Protein AF-A0A414Q0N7-F1 (afdb_monomer)

Sequence (192 aa):
MLKVEDILREDFDWEDIEIDEDEFDELETALIIDYLKKNTPKERQLLAIDWNFDNSKEVIKWIAEQPDTDKGTALFLYWYMNPQFFKKYKDREECEKDGGWILEDYDIVETLEKNYISGFYKNQKYAFDPKKDVYSGYDWTKEVDEDEMKAKIPEEMYIALEGEVLESPGWEEGIPDEIIPIFDKLCEALGE

Radius of gyration: 18.1 Å; Cα contacts (8 Å, |Δi|>4): 239; chains: 1; bounding box: 43×38×56 Å

Foldseek 3Di:
DDELVLLPDPPRDLPPFADAPVRLLRNLLRLLVVVVVVDALVVLQLLLLQAQPVHDCVNLLSLLPDLQNALQSLLSSLLVLLVLVLQLALDLVSCCVVPVVCSSSNVSNVSSQVCNVVCSRVHHAEWAACCQGPNPGHNSCVPHDVVSGNHDRDPVSRDTGDHDDDDRPPDDNSDDPVCVVSSVSSCVNNVD

InterPro domains:
  IPR025369 Domain of unknown function DUF4274 [PF14096] (39-117)

Mean predicted aligned error: 3.09 Å

Organism: Fusobacterium mortiferum (NCBI:txid850)

pLDDT: mean 96.29, std 3.12, range [68.75, 98.88]

Secondary structure (DSSP, 8-state):
---HHHHTSTT---TT----HHHHHHHHHHHHHHHHHHS-HHHHHHHHHH--TTS-HHHHHHHHH-TTSBHHHHHHHHHHT-HHHHTTSSSHHHHHHHHGGGHHHHHHHHHHHHHHHTT---B--B-B-TTS-TTT---GGGG--TTT-SSPPPGGGG--B-SB-PPP---GGG--TTTHHHHHHHHHHHT-

Solvent-accessible surface area (backbone atoms only — not comparable to full-atom values): 11057 Å² total; per-residue (Å²): 135,85,51,48,76,51,73,70,36,92,84,53,77,68,80,92,51,73,46,52,72,69,57,44,55,53,38,52,45,43,46,55,49,50,53,53,69,78,48,55,55,64,54,57,43,46,36,64,71,41,48,41,81,88,49,66,63,64,50,57,43,53,52,57,71,41,52,68,34,30,42,21,45,48,53,47,52,35,58,72,67,44,51,61,75,53,20,50,31,76,45,69,71,52,30,46,73,80,40,49,95,49,39,66,61,46,53,40,43,52,43,29,50,52,33,58,74,71,54,51,39,76,39,73,54,33,38,33,26,48,69,41,28,80,86,79,62,45,46,64,62,76,74,57,55,73,89,66,35,62,39,83,83,59,74,75,74,65,56,62,39,80,55,52,79,81,77,75,82,77,36,67,80,29,46,58,75,90,48,42,81,57,49,54,52,50,36,52,24,58,71,97

Structure (mmCIF, N/CA/C/O backbone):
data_AF-A0A414Q0N7-F1
#
_entry.id   AF-A0A414Q0N7-F1
#
loop_
_atom_site.group_PDB
_atom_site.id
_atom_site.type_symbol
_atom_site.label_atom_i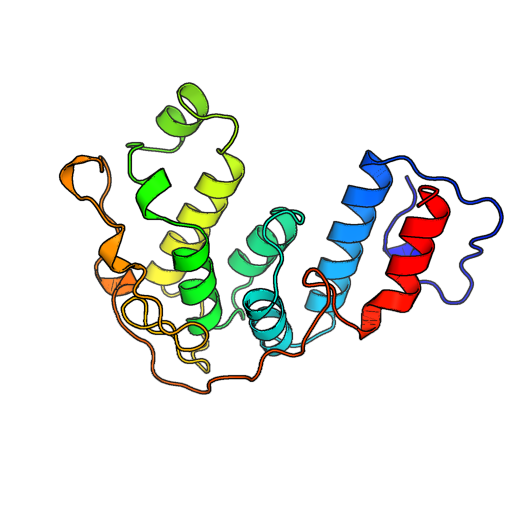d
_atom_site.label_alt_id
_atom_site.label_comp_id
_atom_site.label_asym_id
_atom_site.label_entity_id
_atom_site.label_seq_id
_atom_site.pdbx_PDB_ins_code
_atom_site.Cartn_x
_atom_site.Cartn_y
_atom_site.Cartn_z
_atom_site.occupancy
_atom_site.B_iso_or_equiv
_atom_site.auth_seq_id
_atom_site.auth_comp_id
_atom_site.auth_asym_id
_atom_site.auth_atom_id
_atom_site.pdbx_PDB_model_num
ATOM 1 N N . MET A 1 1 ? 15.704 12.910 -17.579 1.00 82.12 1 MET A N 1
ATOM 2 C CA . MET A 1 1 ? 14.454 12.215 -17.256 1.00 82.12 1 MET A CA 1
ATOM 3 C C . MET A 1 1 ? 13.905 11.445 -18.421 1.00 82.12 1 MET A C 1
ATOM 5 O O . MET A 1 1 ? 13.045 11.895 -19.184 1.00 82.12 1 MET A O 1
ATOM 9 N N . LEU A 1 2 ? 14.482 10.257 -18.502 1.00 92.75 2 LEU A N 1
ATOM 10 C CA . LEU A 1 2 ? 13.882 9.068 -19.065 1.00 92.75 2 LEU A CA 1
ATOM 11 C C . LEU A 1 2 ? 12.531 8.788 -18.381 1.00 92.75 2 LEU A C 1
ATOM 13 O O . LEU A 1 2 ? 12.321 9.198 -17.241 1.00 92.75 2 LEU A O 1
ATOM 17 N N . LYS A 1 3 ? 11.596 8.139 -19.075 1.00 95.31 3 LYS A N 1
ATOM 18 C CA . LYS A 1 3 ? 10.303 7.744 -18.499 1.00 95.31 3 LYS A CA 1
ATOM 19 C C . LYS A 1 3 ? 10.085 6.246 -18.598 1.00 95.31 3 LYS A C 1
ATOM 21 O O . LYS A 1 3 ? 10.652 5.586 -19.467 1.00 95.31 3 LYS A O 1
ATOM 26 N N . VAL A 1 4 ? 9.168 5.731 -17.777 1.00 96.50 4 VAL A N 1
ATOM 27 C CA . VAL A 1 4 ? 8.781 4.315 -17.818 1.00 96.50 4 VAL A CA 1
ATOM 28 C C . VAL A 1 4 ? 8.294 3.894 -19.212 1.00 96.50 4 VAL A C 1
ATOM 30 O O . VAL A 1 4 ? 8.603 2.803 -19.679 1.00 96.50 4 VAL A O 1
ATOM 33 N N . GLU A 1 5 ? 7.587 4.771 -19.938 1.00 96.44 5 GLU A N 1
ATOM 34 C CA . GLU A 1 5 ? 7.126 4.447 -21.291 1.00 96.44 5 GLU A CA 1
ATOM 35 C C . GLU A 1 5 ? 8.268 4.332 -22.302 1.00 96.44 5 GLU A C 1
ATOM 37 O O . GLU A 1 5 ? 8.096 3.659 -23.316 1.00 96.44 5 GLU A O 1
ATOM 42 N N . ASP A 1 6 ? 9.408 4.980 -22.050 1.00 96.38 6 ASP A N 1
ATOM 43 C CA . ASP A 1 6 ? 10.580 4.879 -22.911 1.00 96.38 6 ASP A CA 1
ATOM 44 C C . ASP A 1 6 ? 11.248 3.513 -22.721 1.00 96.38 6 ASP A C 1
ATOM 46 O O . ASP A 1 6 ? 11.391 2.781 -23.698 1.00 96.38 6 ASP A O 1
ATOM 50 N N . ILE A 1 7 ? 11.554 3.127 -21.475 1.00 96.06 7 ILE A N 1
ATOM 51 C CA . ILE A 1 7 ? 12.275 1.880 -21.144 1.00 96.06 7 ILE A CA 1
ATOM 52 C C . ILE A 1 7 ? 11.482 0.602 -21.439 1.00 96.06 7 ILE A C 1
ATOM 54 O O . ILE A 1 7 ? 12.061 -0.470 -21.608 1.00 96.06 7 ILE A O 1
ATOM 58 N N . LEU A 1 8 ? 10.153 0.708 -21.520 1.00 96.38 8 LEU A N 1
ATOM 59 C CA . LEU A 1 8 ? 9.264 -0.405 -21.853 1.00 96.38 8 LEU A CA 1
ATOM 60 C C . LEU A 1 8 ? 9.112 -0.643 -23.361 1.00 96.38 8 LEU A C 1
ATOM 62 O O . LEU A 1 8 ? 8.441 -1.596 -23.767 1.00 96.38 8 LEU A O 1
ATOM 66 N N . ARG A 1 9 ? 9.688 0.210 -24.216 1.00 95.88 9 ARG A N 1
ATOM 67 C CA . ARG A 1 9 ? 9.665 -0.019 -25.662 1.00 95.88 9 ARG A CA 1
ATOM 68 C C . ARG A 1 9 ? 10.641 -1.125 -26.042 1.00 95.88 9 ARG A C 1
ATOM 70 O O . ARG A 1 9 ? 11.803 -1.100 -25.657 1.00 95.88 9 ARG A O 1
ATOM 77 N N . GLU A 1 10 ? 10.192 -2.047 -26.894 1.00 92.06 10 GLU A N 1
ATOM 78 C CA . GLU A 1 10 ? 11.045 -3.124 -27.424 1.00 92.06 10 GLU A CA 1
ATOM 79 C C . GLU A 1 10 ? 12.280 -2.599 -28.175 1.00 92.06 10 GLU A C 1
ATOM 81 O O . GLU A 1 10 ? 13.299 -3.281 -28.234 1.00 92.06 10 GLU A O 1
ATOM 86 N N . ASP A 1 11 ? 12.181 -1.402 -28.763 1.00 94.62 11 ASP A N 1
ATOM 87 C CA . ASP A 1 11 ? 13.251 -0.735 -29.505 1.00 94.62 11 ASP A CA 1
ATOM 88 C C . ASP A 1 11 ? 14.027 0.296 -28.670 1.00 94.62 11 ASP A C 1
ATOM 90 O O . ASP A 1 11 ? 14.778 1.088 -29.241 1.00 94.62 11 ASP A O 1
ATOM 94 N N . PHE A 1 12 ? 13.833 0.322 -27.346 1.00 96.44 12 PHE A N 1
ATOM 95 C CA . PHE A 1 12 ? 14.618 1.179 -26.467 1.00 96.44 12 PHE A CA 1
ATOM 96 C C . PHE A 1 12 ? 16.061 0.682 -26.395 1.00 96.44 12 PHE A C 1
ATOM 98 O O . PHE A 1 12 ? 16.327 -0.474 -26.050 1.00 96.44 12 PHE A O 1
ATOM 105 N N . ASP A 1 13 ? 16.981 1.574 -26.742 1.00 94.69 13 ASP A N 1
ATOM 106 C CA . ASP A 1 13 ? 18.409 1.311 -26.720 1.00 94.69 13 ASP A CA 1
ATOM 107 C C . ASP A 1 13 ? 18.972 1.670 -25.345 1.00 94.69 13 ASP A C 1
ATOM 109 O O . ASP A 1 13 ? 18.892 2.821 -24.918 1.00 94.69 13 ASP A O 1
ATOM 113 N N . TRP A 1 14 ? 19.494 0.660 -24.654 1.00 94.94 14 TRP A N 1
ATOM 114 C CA . TRP A 1 14 ? 20.108 0.804 -23.336 1.00 94.94 14 TRP A CA 1
ATOM 115 C C . TRP A 1 14 ? 21.606 1.130 -23.425 1.00 94.94 14 TRP A C 1
ATOM 117 O O . TRP A 1 14 ? 22.233 1.349 -22.391 1.00 94.94 14 TRP A O 1
ATOM 127 N N . GLU A 1 15 ? 22.196 1.156 -24.630 1.00 92.25 15 GLU A N 1
ATOM 128 C CA . GLU A 1 15 ? 23.602 1.533 -24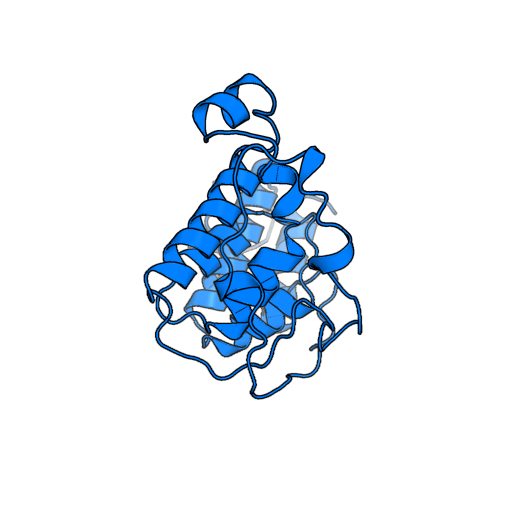.802 1.00 92.25 15 GLU A CA 1
ATOM 129 C C . GLU A 1 15 ? 23.856 2.958 -24.277 1.00 92.25 15 GLU A C 1
ATOM 131 O O . GLU A 1 15 ? 23.158 3.908 -24.633 1.00 92.25 15 GLU A O 1
ATOM 136 N N . ASP A 1 16 ? 24.882 3.094 -23.430 1.00 89.75 16 ASP A N 1
ATOM 137 C CA . ASP A 1 16 ? 2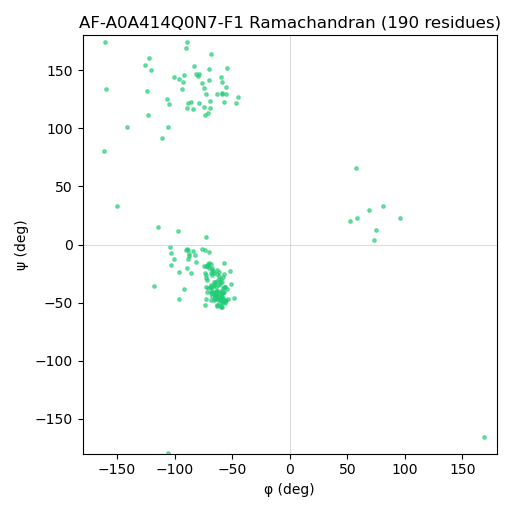5.340 4.355 -22.829 1.00 89.75 16 ASP A CA 1
ATOM 138 C C . ASP A 1 16 ? 24.275 5.116 -22.002 1.00 89.75 16 ASP A C 1
ATOM 140 O O . ASP A 1 16 ? 24.388 6.332 -21.810 1.00 89.75 16 ASP A O 1
ATOM 144 N N . ILE A 1 17 ? 23.239 4.426 -21.506 1.00 95.62 17 ILE A N 1
ATOM 145 C CA . ILE A 1 17 ? 22.293 5.003 -20.544 1.00 95.62 17 ILE A CA 1
ATOM 146 C C . ILE A 1 17 ? 22.926 5.000 -19.152 1.00 95.62 17 ILE A C 1
ATOM 148 O O . ILE A 1 17 ? 23.267 3.949 -18.619 1.00 95.62 17 ILE A O 1
ATOM 152 N N . GLU A 1 18 ? 23.032 6.189 -18.566 1.00 95.31 18 GLU A N 1
ATOM 153 C CA . GLU A 1 18 ? 23.407 6.411 -17.170 1.00 95.31 18 GLU A CA 1
ATOM 154 C C . GLU A 1 18 ? 22.294 7.229 -16.507 1.00 95.31 18 GLU A C 1
ATOM 156 O O . GLU A 1 18 ? 21.848 8.234 -17.074 1.00 95.31 18 GLU A O 1
ATOM 161 N N . ILE A 1 19 ? 21.842 6.791 -15.334 1.00 96.62 19 ILE A N 1
ATOM 162 C CA . ILE A 1 19 ? 20.837 7.475 -14.506 1.00 96.62 19 ILE A CA 1
ATOM 163 C C . ILE A 1 19 ? 21.397 7.697 -13.098 1.00 96.62 19 ILE A C 1
ATOM 165 O O . ILE A 1 19 ? 22.302 6.981 -12.671 1.00 96.62 19 ILE A O 1
ATOM 169 N N . ASP A 1 20 ? 20.900 8.709 -12.390 1.00 96.50 20 ASP A N 1
ATOM 170 C CA . ASP A 1 20 ? 21.209 8.900 -10.968 1.00 96.50 20 ASP A CA 1
ATOM 171 C C . ASP A 1 20 ? 20.211 8.161 -10.054 1.00 96.50 20 ASP A C 1
ATOM 173 O O . ASP A 1 20 ? 19.246 7.562 -10.529 1.00 96.50 20 ASP A O 1
ATOM 177 N N . GLU A 1 21 ? 20.475 8.166 -8.741 1.00 95.56 21 GLU A N 1
ATOM 178 C CA . GLU A 1 21 ? 19.625 7.510 -7.730 1.00 95.56 21 GLU A CA 1
ATOM 179 C C . GLU A 1 21 ? 18.178 8.038 -7.775 1.00 95.56 21 GLU A C 1
ATOM 181 O O . GLU A 1 21 ? 17.236 7.252 -7.738 1.00 95.56 21 GLU A O 1
ATOM 186 N N . ASP A 1 22 ? 17.992 9.353 -7.952 1.00 95.62 22 ASP A N 1
ATOM 187 C CA . ASP A 1 22 ? 16.660 9.967 -8.032 1.00 95.62 22 ASP A CA 1
ATOM 188 C C . ASP A 1 22 ? 15.901 9.474 -9.286 1.00 95.62 22 ASP A C 1
ATOM 190 O O . ASP A 1 22 ? 14.721 9.121 -9.217 1.00 95.62 22 ASP A O 1
ATOM 194 N N . GLU A 1 23 ? 16.565 9.422 -10.448 1.00 96.50 23 GLU A N 1
ATOM 195 C CA . GLU A 1 23 ? 15.983 8.884 -11.682 1.00 96.50 23 GLU A CA 1
ATOM 196 C C . GLU A 1 23 ? 15.697 7.375 -11.583 1.00 96.50 23 GLU A C 1
ATOM 198 O O . GLU A 1 23 ? 14.695 6.915 -12.142 1.00 96.50 23 GLU A O 1
ATOM 203 N N . PHE A 1 24 ? 16.535 6.607 -10.879 1.00 96.25 24 PHE A N 1
ATOM 204 C CA . PHE A 1 24 ? 16.300 5.187 -10.614 1.00 96.25 24 PHE A CA 1
ATOM 205 C C . PHE A 1 24 ? 15.041 4.978 -9.769 1.00 96.25 24 PHE A C 1
ATOM 207 O O . PHE A 1 24 ? 14.139 4.266 -10.216 1.00 96.25 24 PHE A O 1
ATOM 214 N N . ASP A 1 25 ? 14.927 5.652 -8.622 1.00 95.44 25 ASP A N 1
ATOM 215 C CA . ASP A 1 25 ? 13.783 5.530 -7.708 1.00 95.44 25 ASP A CA 1
ATOM 216 C C . ASP A 1 25 ? 12.458 5.878 -8.410 1.00 95.44 25 ASP A C 1
ATOM 218 O O . ASP A 1 25 ? 11.433 5.194 -8.257 1.00 95.44 25 ASP A O 1
ATOM 222 N N . GLU A 1 26 ? 12.466 6.934 -9.234 1.00 96.56 26 GLU A N 1
ATOM 223 C CA . GLU A 1 26 ? 11.305 7.336 -10.030 1.00 96.56 26 GLU A CA 1
ATOM 224 C C . GLU A 1 26 ? 10.921 6.275 -11.076 1.00 96.56 26 GLU A C 1
ATOM 226 O O . GLU A 1 26 ? 9.732 5.967 -11.246 1.00 96.56 26 GLU A O 1
ATOM 231 N N . LEU A 1 27 ? 11.902 5.707 -11.788 1.00 97.75 27 LEU A N 1
ATOM 232 C CA . LEU A 1 27 ? 11.668 4.701 -12.827 1.00 97.75 27 LEU A CA 1
ATOM 233 C C . LEU A 1 27 ? 11.253 3.351 -12.245 1.00 97.75 27 LEU A C 1
ATOM 235 O O . LEU A 1 27 ? 10.332 2.738 -12.788 1.00 97.75 27 LEU A O 1
ATOM 239 N N . GLU A 1 28 ? 11.868 2.909 -11.150 1.00 97.19 28 GLU A N 1
ATOM 240 C CA . GLU A 1 28 ? 11.497 1.691 -10.427 1.00 97.19 28 GLU A CA 1
ATOM 241 C C . GLU A 1 28 ? 10.043 1.785 -9.948 1.00 97.19 28 GLU A C 1
ATOM 243 O O . GLU A 1 28 ? 9.204 0.943 -10.295 1.00 97.19 28 GLU A O 1
ATOM 248 N N . THR A 1 29 ? 9.704 2.864 -9.234 1.00 97.75 29 THR A N 1
ATOM 249 C CA . THR A 1 29 ? 8.336 3.121 -8.763 1.00 97.75 29 THR A CA 1
ATOM 250 C C . THR A 1 29 ? 7.343 3.078 -9.927 1.00 97.75 29 THR A C 1
ATOM 252 O O . THR A 1 29 ? 6.288 2.433 -9.855 1.00 97.75 29 THR A O 1
ATOM 255 N N . ALA A 1 30 ? 7.670 3.756 -11.030 1.00 98.25 30 ALA A N 1
ATOM 256 C CA . ALA A 1 30 ? 6.808 3.817 -12.201 1.00 98.25 30 ALA A CA 1
ATOM 257 C C . ALA A 1 30 ? 6.669 2.458 -12.907 1.00 98.25 30 ALA A C 1
ATOM 259 O O . ALA A 1 30 ? 5.571 2.137 -13.370 1.00 98.25 30 ALA A O 1
ATOM 260 N N . LEU A 1 31 ? 7.736 1.655 -12.962 1.00 98.38 31 LEU A N 1
ATOM 261 C CA . LEU A 1 31 ? 7.753 0.311 -13.541 1.00 98.38 31 LEU A CA 1
ATOM 262 C C . LEU A 1 31 ? 6.838 -0.642 -12.764 1.00 98.38 31 LEU A C 1
ATOM 264 O O . LEU A 1 31 ? 6.004 -1.324 -13.365 1.00 98.38 31 LEU A O 1
ATOM 268 N N . ILE A 1 32 ? 6.925 -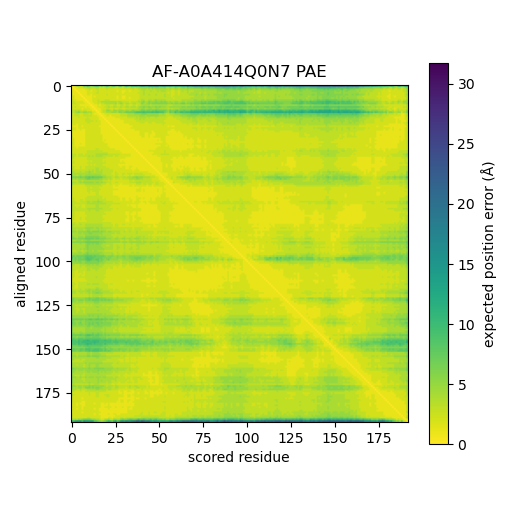0.632 -11.432 1.00 98.38 32 ILE A N 1
ATOM 269 C CA . ILE A 1 32 ? 6.070 -1.450 -10.561 1.00 98.38 32 ILE A CA 1
ATOM 270 C C . ILE A 1 32 ? 4.601 -1.027 -10.707 1.00 98.38 32 ILE A C 1
ATOM 272 O O . ILE A 1 32 ? 3.717 -1.867 -10.892 1.00 98.38 32 ILE A O 1
ATOM 276 N N . ILE A 1 33 ? 4.312 0.279 -10.696 1.00 98.56 33 ILE A N 1
ATOM 277 C CA . ILE A 1 33 ? 2.944 0.783 -10.893 1.00 98.56 33 ILE A CA 1
ATOM 278 C C . ILE A 1 33 ? 2.409 0.428 -12.290 1.00 98.56 33 ILE A C 1
ATOM 280 O O . ILE A 1 33 ? 1.231 0.087 -12.425 1.00 98.56 33 ILE A O 1
ATOM 284 N N . ASP A 1 34 ? 3.229 0.505 -13.340 1.00 98.50 34 ASP A N 1
ATOM 285 C CA . ASP A 1 34 ? 2.832 0.101 -14.693 1.00 98.50 34 ASP A CA 1
ATOM 286 C C . ASP A 1 34 ? 2.494 -1.398 -14.767 1.00 98.50 34 ASP A C 1
ATOM 288 O O . ASP A 1 34 ? 1.437 -1.761 -15.298 1.00 98.50 34 ASP A O 1
ATOM 292 N N . TYR A 1 35 ? 3.305 -2.255 -14.138 1.00 98.50 35 TYR A N 1
ATOM 293 C CA . TYR A 1 35 ? 3.004 -3.678 -13.979 1.00 98.50 35 TYR A CA 1
ATOM 294 C C . TYR A 1 35 ? 1.651 -3.899 -13.291 1.00 98.50 35 TYR A C 1
ATOM 296 O O . TYR A 1 35 ? 0.802 -4.633 -13.808 1.00 98.50 35 TYR A O 1
ATOM 304 N N . LEU A 1 36 ? 1.391 -3.216 -12.172 1.00 98.44 36 LEU A N 1
ATOM 305 C CA . LEU A 1 36 ? 0.125 -3.342 -11.444 1.00 98.44 36 LEU A CA 1
ATOM 306 C C . LEU A 1 36 ? -1.085 -2.822 -12.238 1.00 98.44 36 LEU A C 1
ATOM 308 O O . LEU A 1 36 ? -2.186 -3.355 -12.090 1.00 98.44 36 LEU A O 1
ATOM 312 N N . LYS A 1 37 ? -0.913 -1.795 -13.081 1.00 98.06 37 LYS A N 1
ATOM 313 C CA . LYS A 1 37 ? -1.972 -1.264 -13.965 1.00 98.06 37 LYS A CA 1
ATOM 314 C C . LYS A 1 37 ? -2.361 -2.242 -15.071 1.00 98.06 37 LYS A C 1
ATOM 316 O O . LYS A 1 37 ? -3.521 -2.259 -15.482 1.00 98.06 37 LYS A O 1
ATOM 321 N N . LYS A 1 38 ? -1.398 -3.007 -15.586 1.00 97.56 38 LYS A N 1
ATOM 322 C CA . LYS A 1 38 ? -1.606 -3.986 -16.667 1.00 97.56 38 LYS A CA 1
ATOM 323 C C . LYS A 1 38 ? -2.164 -5.318 -16.164 1.00 97.56 38 LYS A C 1
ATOM 325 O O . LYS A 1 38 ? -2.677 -6.099 -16.964 1.00 97.56 38 LYS A O 1
ATOM 330 N N . ASN A 1 39 ? -2.097 -5.543 -14.857 1.00 98.25 39 ASN A N 1
ATOM 331 C CA . ASN A 1 39 ? -2.521 -6.762 -14.192 1.00 98.25 39 ASN A CA 1
ATOM 332 C C . ASN A 1 39 ? -3.837 -6.597 -13.417 1.00 98.25 39 ASN A C 1
ATOM 334 O O . ASN A 1 39 ? -4.499 -5.558 -13.447 1.00 98.25 39 ASN A O 1
ATOM 338 N N . THR A 1 40 ? -4.276 -7.673 -12.769 1.00 97.38 40 THR A N 1
ATOM 339 C CA . THR A 1 40 ? -5.529 -7.701 -12.016 1.00 97.38 40 THR A CA 1
ATOM 340 C C . THR A 1 40 ? -5.302 -7.286 -10.556 1.00 97.38 40 THR A C 1
ATOM 342 O O . THR A 1 40 ? -4.169 -7.257 -10.073 1.00 97.38 40 THR A O 1
ATOM 345 N N . PRO A 1 41 ? -6.365 -7.033 -9.769 1.00 97.50 41 PRO A N 1
ATOM 346 C CA . PRO A 1 41 ? -6.221 -6.817 -8.327 1.00 97.50 41 PRO A CA 1
ATOM 347 C C . PRO A 1 41 ? -5.547 -7.975 -7.571 1.00 97.50 41 PRO A C 1
ATOM 349 O O . PRO A 1 41 ? -5.105 -7.782 -6.442 1.00 97.50 41 PRO A O 1
ATOM 352 N N . LYS A 1 42 ? -5.448 -9.176 -8.167 1.00 98.19 42 LYS A N 1
ATOM 353 C CA . LYS A 1 42 ? -4.680 -10.291 -7.598 1.00 98.19 42 LYS A CA 1
ATOM 354 C C . LYS A 1 42 ? -3.203 -9.934 -7.446 1.00 98.19 42 LYS A C 1
ATOM 356 O O . LYS A 1 42 ? -2.636 -10.218 -6.399 1.00 98.19 42 LYS A O 1
ATOM 361 N N . GLU A 1 43 ? -2.600 -9.281 -8.433 1.00 98.31 43 GLU A N 1
ATOM 362 C CA . GLU A 1 43 ? -1.178 -8.935 -8.398 1.00 98.31 43 GLU A CA 1
ATOM 363 C C . GLU A 1 43 ? -0.870 -7.894 -7.314 1.00 98.31 43 GLU A C 1
ATOM 365 O O . GLU A 1 43 ? 0.210 -7.926 -6.741 1.00 98.31 43 GLU A O 1
ATOM 370 N N . ARG A 1 44 ? -1.843 -7.058 -6.925 1.00 98.19 44 ARG A N 1
ATOM 371 C CA . ARG A 1 44 ? -1.711 -6.164 -5.757 1.00 98.19 44 ARG A CA 1
ATOM 372 C C . ARG A 1 44 ? -1.688 -6.935 -4.434 1.00 98.19 44 ARG A C 1
ATOM 374 O O . ARG A 1 44 ? -0.957 -6.550 -3.532 1.00 98.19 44 ARG A O 1
ATOM 381 N N . GLN A 1 45 ? -2.462 -8.021 -4.316 1.00 98.00 45 GLN A N 1
ATOM 382 C CA . GLN A 1 45 ? -2.388 -8.914 -3.152 1.00 98.00 45 GLN A CA 1
ATOM 383 C C . GLN A 1 45 ? -1.048 -9.651 -3.109 1.00 98.00 45 GLN A C 1
ATOM 385 O O . GLN A 1 45 ? -0.460 -9.740 -2.041 1.00 98.00 45 GLN A O 1
ATOM 390 N N . LEU A 1 46 ? -0.581 -10.177 -4.246 1.00 98.19 46 LEU A N 1
ATOM 391 C CA . LEU A 1 46 ? 0.714 -10.859 -4.335 1.00 98.19 46 LEU A CA 1
ATOM 392 C C . LEU A 1 46 ? 1.865 -9.917 -3.979 1.00 98.19 46 LEU A C 1
ATOM 394 O O . LEU A 1 46 ? 2.701 -10.282 -3.162 1.00 98.19 46 LEU A O 1
ATOM 398 N N . LEU A 1 47 ? 1.837 -8.689 -4.508 1.00 97.81 47 LEU A N 1
ATOM 399 C CA . LEU A 1 47 ? 2.808 -7.658 -4.161 1.00 97.81 47 LEU A CA 1
ATOM 400 C C . LEU A 1 47 ? 2.780 -7.367 -2.666 1.00 97.81 47 LEU A C 1
ATOM 402 O O . LEU A 1 47 ? 3.821 -7.421 -2.036 1.00 97.81 47 LEU A O 1
ATOM 406 N N . ALA A 1 48 ? 1.602 -7.130 -2.078 1.00 96.75 48 ALA A N 1
ATOM 407 C CA . ALA A 1 48 ? 1.499 -6.839 -0.652 1.00 96.75 48 ALA A CA 1
ATOM 408 C C . ALA A 1 48 ? 2.115 -7.939 0.235 1.00 96.75 48 ALA A C 1
ATOM 410 O O . ALA A 1 48 ? 2.719 -7.608 1.247 1.00 96.75 48 ALA A O 1
ATOM 411 N N . ILE A 1 49 ? 1.984 -9.219 -0.137 1.00 96.12 49 ILE A N 1
ATOM 412 C CA . ILE A 1 49 ? 2.516 -10.352 0.645 1.00 96.12 49 ILE A CA 1
ATOM 413 C C . ILE A 1 49 ? 4.050 -10.327 0.724 1.00 96.12 49 ILE A C 1
ATOM 415 O O . ILE A 1 49 ? 4.590 -10.601 1.794 1.00 96.12 49 ILE A O 1
ATOM 419 N N . ASP A 1 50 ? 4.725 -9.997 -0.379 1.00 95.88 50 ASP A N 1
ATOM 420 C CA . ASP A 1 50 ? 6.191 -10.046 -0.485 1.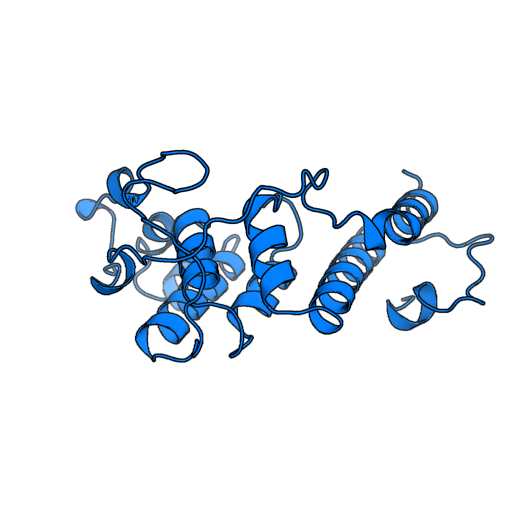00 95.88 50 ASP A CA 1
ATOM 421 C C . ASP A 1 50 ? 6.855 -8.661 -0.414 1.00 95.88 50 ASP A C 1
ATOM 423 O O . ASP A 1 50 ? 8.077 -8.567 -0.469 1.00 95.88 50 ASP A O 1
ATOM 427 N N . TRP A 1 51 ? 6.073 -7.581 -0.308 1.00 95.69 51 TRP A N 1
ATOM 428 C CA . TRP A 1 51 ? 6.581 -6.215 -0.422 1.00 95.69 51 TRP A CA 1
ATOM 429 C C . TRP A 1 51 ? 7.681 -5.924 0.599 1.00 95.69 51 TRP A C 1
ATOM 431 O O . TRP A 1 51 ? 7.441 -5.979 1.811 1.00 95.69 51 TRP A O 1
ATOM 441 N N . ASN A 1 52 ? 8.864 -5.528 0.120 1.00 93.56 52 ASN A N 1
ATOM 442 C CA . ASN A 1 52 ? 9.840 -4.884 0.980 1.00 93.56 52 ASN A CA 1
ATOM 443 C C . ASN A 1 52 ? 9.378 -3.444 1.251 1.00 93.56 52 ASN A C 1
ATOM 445 O O . ASN A 1 52 ? 9.235 -2.631 0.344 1.00 93.56 52 ASN A O 1
ATOM 449 N N . PHE A 1 53 ? 9.127 -3.115 2.518 1.00 88.06 53 PHE A N 1
ATOM 450 C CA . PHE A 1 53 ? 8.660 -1.785 2.909 1.00 88.06 53 PHE A CA 1
ATOM 451 C C . PHE A 1 53 ? 9.757 -0.715 2.902 1.00 88.06 53 PHE A C 1
ATOM 453 O O . PHE A 1 53 ? 9.417 0.448 3.122 1.00 88.06 53 PHE A O 1
ATOM 460 N N . ASP A 1 54 ? 11.011 -1.076 2.632 1.00 89.00 54 ASP A N 1
ATOM 461 C CA . ASP A 1 54 ? 12.061 -0.114 2.290 1.00 89.00 54 ASP A CA 1
ATOM 462 C C . ASP A 1 54 ? 11.896 0.423 0.852 1.00 89.00 54 ASP A C 1
ATOM 464 O O . ASP A 1 54 ? 12.377 1.516 0.562 1.00 89.00 54 ASP A O 1
ATOM 468 N N . ASN A 1 55 ? 11.138 -0.271 -0.011 1.00 93.31 55 ASN A N 1
ATOM 469 C CA . ASN A 1 55 ? 10.786 0.217 -1.345 1.00 93.31 55 ASN A CA 1
ATOM 470 C C . ASN A 1 55 ? 9.826 1.418 -1.276 1.00 93.31 55 ASN A C 1
ATOM 472 O O . ASN A 1 55 ? 9.123 1.655 -0.284 1.00 93.31 55 ASN A O 1
ATOM 476 N N . SER A 1 56 ? 9.723 2.124 -2.403 1.00 93.81 56 SER A N 1
ATOM 477 C CA . SER A 1 56 ? 8.896 3.319 -2.580 1.00 93.81 56 SER A CA 1
ATOM 478 C C . SER A 1 56 ? 7.466 3.191 -2.034 1.00 93.81 56 SER A C 1
ATOM 480 O O . SER A 1 56 ? 6.653 2.359 -2.461 1.00 93.81 56 SER A O 1
ATOM 482 N N . LYS A 1 57 ? 7.116 4.094 -1.111 1.00 94.38 57 LYS A N 1
ATOM 483 C CA . LYS A 1 57 ? 5.777 4.179 -0.507 1.00 94.38 57 LYS A CA 1
ATOM 484 C C . LYS A 1 57 ? 4.700 4.583 -1.512 1.00 94.38 57 LYS A C 1
ATOM 486 O O . LYS A 1 57 ? 3.530 4.228 -1.329 1.00 94.38 57 LYS A O 1
ATOM 491 N N . GLU A 1 58 ? 5.078 5.244 -2.605 1.00 96.88 58 GLU A N 1
ATOM 492 C CA . GLU A 1 58 ? 4.158 5.657 -3.667 1.00 96.88 58 GLU A CA 1
ATOM 493 C C . GLU A 1 58 ? 3.461 4.456 -4.334 1.00 96.88 58 GLU A C 1
ATOM 495 O O . GLU A 1 58 ? 2.310 4.574 -4.763 1.00 96.88 58 GLU A O 1
ATOM 500 N N . VAL A 1 59 ? 4.076 3.265 -4.341 1.00 98.06 59 VAL A N 1
ATOM 501 C CA . VAL A 1 59 ? 3.421 2.030 -4.814 1.00 98.06 59 VAL A CA 1
ATOM 502 C C . VAL A 1 59 ? 2.239 1.657 -3.912 1.00 98.06 59 VAL A C 1
ATOM 504 O O . VAL A 1 59 ? 1.134 1.393 -4.399 1.00 98.06 59 VAL A O 1
ATOM 507 N N . ILE A 1 60 ? 2.429 1.684 -2.590 1.00 98.06 60 ILE A N 1
ATOM 508 C CA . ILE A 1 60 ? 1.374 1.360 -1.617 1.00 98.06 60 ILE A CA 1
ATOM 509 C C . ILE A 1 60 ? 0.278 2.423 -1.629 1.00 98.06 60 ILE A C 1
ATOM 511 O O . ILE A 1 60 ? -0.911 2.089 -1.634 1.00 98.06 60 ILE A O 1
ATOM 515 N N . LYS A 1 61 ? 0.664 3.699 -1.715 1.00 98.44 61 LYS A N 1
ATOM 516 C CA . LYS A 1 61 ? -0.266 4.814 -1.902 1.00 98.44 61 LYS A CA 1
ATOM 517 C C . LYS A 1 61 ? -1.130 4.619 -3.143 1.00 98.44 61 LYS A C 1
ATOM 519 O O . LYS A 1 61 ? -2.356 4.701 -3.054 1.00 98.44 61 LYS A O 1
ATOM 524 N N . TRP A 1 62 ? -0.520 4.264 -4.276 1.00 98.62 62 TRP A N 1
ATOM 525 C CA . TRP A 1 62 ? -1.255 3.974 -5.502 1.00 98.62 62 TRP A CA 1
ATOM 526 C C . TRP A 1 62 ? -2.262 2.834 -5.297 1.00 98.62 62 TRP A C 1
ATOM 528 O O . TRP A 1 62 ? -3.426 2.992 -5.669 1.00 98.62 62 TRP A O 1
ATOM 538 N N . ILE A 1 63 ? -1.873 1.725 -4.653 1.00 98.56 63 ILE A N 1
ATOM 539 C CA . ILE A 1 63 ? -2.775 0.594 -4.349 1.00 98.56 63 ILE A CA 1
ATOM 540 C C . ILE A 1 63 ? -3.954 1.029 -3.468 1.00 98.56 63 ILE A C 1
ATOM 542 O O . ILE A 1 63 ? -5.099 0.642 -3.743 1.00 98.56 63 ILE A O 1
ATOM 546 N N . ALA A 1 64 ? -3.694 1.836 -2.435 1.00 98.62 64 ALA A N 1
ATOM 547 C CA . ALA A 1 64 ? -4.701 2.338 -1.500 1.00 98.62 64 ALA A CA 1
ATOM 548 C C . ALA A 1 64 ? -5.771 3.200 -2.191 1.00 98.62 64 ALA A C 1
ATOM 550 O O . ALA A 1 64 ? -6.930 3.222 -1.763 1.00 98.62 64 ALA A O 1
ATOM 551 N N . GLU A 1 65 ? -5.411 3.876 -3.280 1.00 98.50 65 GLU A N 1
ATOM 552 C CA . GLU A 1 65 ? -6.298 4.750 -4.048 1.00 98.50 65 GLU A CA 1
ATOM 553 C C . GLU A 1 65 ? -7.108 4.022 -5.134 1.00 98.50 65 GLU A C 1
ATOM 555 O O . GLU A 1 65 ? -8.024 4.614 -5.711 1.00 98.50 65 GLU A O 1
ATOM 560 N N . GLN A 1 66 ? -6.839 2.738 -5.405 1.00 98.44 66 GLN A N 1
ATOM 561 C CA . GLN A 1 66 ? -7.572 2.005 -6.439 1.00 98.44 66 GLN A CA 1
ATOM 562 C C . GLN A 1 66 ? -8.882 1.387 -5.896 1.00 98.44 66 GLN A C 1
ATOM 564 O O . GLN A 1 66 ? -8.849 0.568 -4.974 1.00 98.44 66 GLN A O 1
ATOM 569 N N . PRO A 1 67 ? -10.061 1.707 -6.470 1.00 97.75 67 PRO A N 1
ATOM 570 C CA . PRO A 1 67 ? -11.362 1.236 -5.965 1.00 97.75 67 PRO A CA 1
ATOM 571 C C . PRO A 1 67 ? -11.616 -0.265 -6.161 1.00 97.75 67 PRO A C 1
ATOM 573 O O . PRO A 1 67 ? -12.486 -0.844 -5.505 1.00 97.75 67 PRO A O 1
ATOM 576 N N . ASP A 1 68 ? -10.895 -0.892 -7.088 1.00 97.81 68 ASP A N 1
ATOM 577 C CA . ASP A 1 68 ? -10.944 -2.324 -7.373 1.00 97.81 68 ASP A CA 1
ATOM 578 C C . ASP A 1 68 ? -9.944 -3.143 -6.540 1.00 97.81 68 ASP A C 1
ATOM 580 O O . ASP A 1 68 ? -9.999 -4.373 -6.611 1.00 97.81 68 ASP A O 1
ATOM 584 N N . THR A 1 69 ? -9.089 -2.497 -5.729 1.00 98.56 69 THR A N 1
ATOM 585 C CA . THR A 1 69 ? -8.271 -3.177 -4.712 1.00 98.56 69 THR A CA 1
ATOM 586 C C . THR A 1 69 ? -9.180 -3.977 -3.783 1.00 98.56 69 THR A C 1
ATOM 588 O O . THR A 1 69 ? -10.250 -3.514 -3.375 1.00 98.56 69 THR A O 1
ATOM 591 N N . ASP A 1 70 ? -8.773 -5.210 -3.483 1.00 98.69 70 ASP A N 1
ATOM 592 C CA . ASP A 1 70 ? -9.549 -6.086 -2.619 1.00 98.69 70 ASP A CA 1
ATOM 593 C C . ASP A 1 70 ? -9.523 -5.586 -1.175 1.00 98.69 70 ASP A C 1
ATOM 595 O O . ASP A 1 70 ? -8.497 -5.135 -0.661 1.00 98.69 70 ASP A O 1
ATOM 599 N N . LYS A 1 71 ? -10.659 -5.703 -0.495 1.00 98.38 71 LYS A N 1
ATOM 600 C CA . LYS A 1 71 ? -10.802 -5.284 0.895 1.00 98.38 71 LYS A CA 1
ATOM 601 C C . LYS A 1 71 ? -9.849 -6.039 1.835 1.00 98.38 71 LYS A C 1
ATOM 603 O O . LYS A 1 71 ? -9.362 -5.433 2.785 1.00 98.38 71 LYS A O 1
ATOM 608 N N . GLY A 1 72 ? -9.552 -7.314 1.554 1.00 98.44 72 GLY A N 1
ATOM 609 C CA . GLY A 1 72 ? -8.543 -8.091 2.282 1.00 98.44 72 GLY A CA 1
ATOM 610 C C . GLY A 1 72 ? -7.136 -7.519 2.111 1.00 98.44 72 GLY A C 1
ATOM 611 O O . GLY A 1 72 ? -6.434 -7.324 3.100 1.00 98.44 72 GLY A O 1
ATOM 612 N N . THR A 1 73 ? -6.767 -7.149 0.879 1.00 98.62 73 THR A N 1
ATOM 613 C CA . THR A 1 73 ? -5.480 -6.505 0.565 1.00 98.62 73 THR A CA 1
ATOM 614 C C . THR A 1 73 ? -5.326 -5.170 1.283 1.00 98.62 73 THR A C 1
ATOM 616 O O . THR A 1 73 ? -4.301 -4.921 1.910 1.00 98.62 73 THR A O 1
ATOM 619 N N . ALA A 1 74 ? -6.357 -4.320 1.237 1.00 98.75 74 ALA A N 1
ATOM 620 C CA . ALA A 1 74 ? -6.330 -3.022 1.905 1.00 98.75 74 ALA A CA 1
ATOM 621 C C . ALA A 1 74 ? -6.203 -3.159 3.432 1.00 98.75 74 ALA A C 1
ATOM 623 O O . ALA A 1 74 ? -5.457 -2.406 4.054 1.00 98.75 74 ALA A O 1
ATOM 624 N N . LEU A 1 75 ? -6.903 -4.129 4.035 1.00 98.75 75 LEU A N 1
ATOM 625 C CA . LEU A 1 75 ? -6.807 -4.374 5.474 1.00 98.75 75 LEU A CA 1
ATOM 626 C C . LEU A 1 75 ? -5.431 -4.917 5.872 1.00 98.75 75 LEU A C 1
ATOM 628 O O . LEU A 1 75 ? -4.887 -4.486 6.885 1.00 98.75 75 LEU A O 1
ATOM 632 N N . PHE A 1 76 ? -4.869 -5.825 5.070 1.00 98.38 76 PHE A N 1
ATOM 633 C CA . PHE A 1 76 ? -3.519 -6.343 5.274 1.00 98.38 76 PHE A CA 1
ATOM 634 C C . PHE A 1 76 ? -2.489 -5.206 5.258 1.00 98.38 76 PHE A C 1
ATOM 636 O O . PHE A 1 76 ? -1.775 -5.028 6.240 1.00 98.38 76 PHE A O 1
ATOM 643 N N . LEU A 1 77 ? -2.483 -4.377 4.206 1.00 98.38 77 LEU A N 1
ATOM 644 C CA . LEU A 1 77 ? -1.574 -3.229 4.094 1.00 98.38 77 LEU A CA 1
ATOM 645 C C . LEU A 1 77 ? -1.747 -2.240 5.250 1.00 98.38 77 LEU A C 1
ATOM 647 O O . LEU A 1 77 ? -0.754 -1.784 5.807 1.00 98.38 77 LEU A O 1
ATOM 651 N N . TYR A 1 78 ? -2.989 -1.949 5.651 1.00 98.62 78 TYR A N 1
ATOM 652 C CA . TYR A 1 78 ? -3.260 -1.051 6.775 1.00 98.62 78 TYR A CA 1
ATOM 653 C C . TYR A 1 78 ? -2.570 -1.522 8.054 1.00 98.62 78 TYR A C 1
ATOM 655 O O . TYR A 1 78 ? -1.882 -0.728 8.681 1.00 98.62 78 TYR A O 1
ATOM 663 N N . TRP A 1 79 ? -2.729 -2.797 8.426 1.00 98.19 79 TRP A N 1
ATOM 664 C CA . TRP A 1 79 ? -2.129 -3.345 9.645 1.00 98.19 79 TRP A CA 1
ATOM 665 C C . TRP A 1 79 ? -0.620 -3.534 9.536 1.00 98.19 79 TRP A C 1
ATOM 667 O O . TRP A 1 79 ? 0.090 -3.268 10.505 1.00 98.19 79 TRP A O 1
ATOM 677 N N . TYR A 1 80 ? -0.131 -3.928 8.361 1.00 95.75 80 TYR A N 1
ATOM 678 C CA . TYR A 1 80 ? 1.299 -4.066 8.105 1.00 95.75 80 TYR A CA 1
ATOM 679 C C . TYR A 1 80 ? 2.030 -2.722 8.239 1.00 95.75 80 TYR A C 1
ATOM 681 O O . TYR A 1 80 ? 3.136 -2.662 8.768 1.00 95.75 80 TYR A O 1
ATOM 689 N N . MET A 1 81 ? 1.379 -1.622 7.847 1.00 96.38 81 MET A N 1
ATOM 690 C CA . MET A 1 81 ? 1.898 -0.263 8.024 1.00 96.38 81 MET A CA 1
ATOM 691 C C . MET A 1 81 ? 1.869 0.242 9.473 1.00 96.38 81 MET A C 1
ATOM 693 O O . MET A 1 81 ? 2.215 1.393 9.702 1.00 96.38 81 MET A O 1
ATOM 697 N N . ASN A 1 82 ? 1.511 -0.582 10.464 1.00 95.44 82 ASN A N 1
ATOM 698 C CA . ASN A 1 82 ? 1.561 -0.221 11.886 1.00 95.44 82 ASN A CA 1
ATOM 699 C C . ASN A 1 82 ? 0.716 1.038 12.212 1.00 95.44 82 ASN A C 1
ATOM 701 O O . ASN A 1 82 ? 1.235 2.094 12.589 1.00 95.44 82 ASN A O 1
ATOM 705 N N . PRO A 1 83 ? -0.618 0.964 12.071 1.00 97.19 83 PRO A N 1
ATOM 706 C CA . PRO A 1 83 ? -1.494 2.128 12.176 1.00 97.19 83 PRO A CA 1
ATO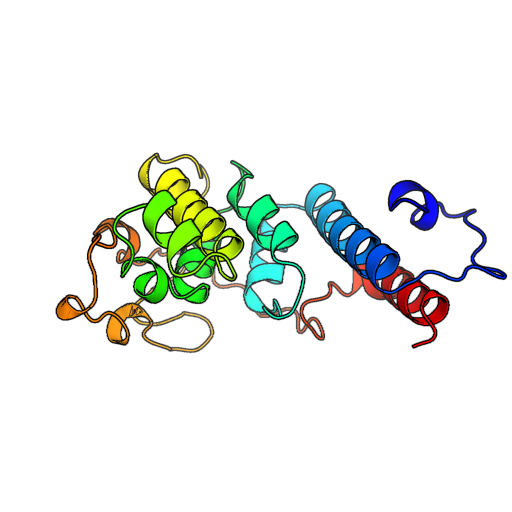M 707 C C . PRO A 1 83 ? -1.458 2.766 13.572 1.00 97.19 83 PRO A C 1
ATOM 709 O O . PRO A 1 83 ? -1.580 3.985 13.709 1.00 97.19 83 PRO A O 1
ATOM 712 N N . GLN A 1 84 ? -1.245 1.965 14.618 1.00 95.31 84 GLN A N 1
ATOM 713 C CA . GLN A 1 84 ? -1.147 2.410 16.007 1.00 95.31 84 GLN A CA 1
ATOM 714 C C . GLN A 1 84 ? -0.050 3.457 16.217 1.00 95.31 84 GLN A C 1
ATOM 716 O O . GLN A 1 84 ? -0.267 4.422 16.953 1.00 95.31 84 GLN A O 1
ATOM 721 N N . PHE A 1 85 ? 1.079 3.346 15.510 1.00 95.19 85 PHE A N 1
ATOM 722 C CA . PHE A 1 85 ? 2.165 4.320 15.589 1.00 95.19 85 PHE A CA 1
ATOM 723 C C . PHE A 1 85 ? 1.730 5.731 15.168 1.00 95.19 85 PHE A C 1
ATOM 725 O O . PHE A 1 85 ? 2.224 6.723 15.713 1.00 95.19 85 PHE A O 1
ATOM 732 N N . PHE A 1 86 ? 0.785 5.837 14.234 1.00 96.44 86 PHE A N 1
ATOM 733 C CA . PHE A 1 86 ? 0.271 7.110 13.725 1.00 96.44 86 PHE A CA 1
ATOM 734 C C . PHE A 1 86 ? -0.854 7.682 14.582 1.00 96.44 86 PHE A C 1
ATOM 736 O O . PHE A 1 86 ? -1.035 8.898 14.652 1.00 96.44 86 PHE A O 1
ATOM 743 N N . LYS A 1 87 ? -1.573 6.831 15.316 1.00 96.00 87 LYS A N 1
ATOM 744 C CA . LYS A 1 87 ? -2.673 7.261 16.184 1.00 96.00 87 LYS A CA 1
ATOM 745 C C . LYS A 1 87 ? -2.231 8.049 17.423 1.00 96.00 87 LYS A C 1
ATOM 747 O O . LYS A 1 87 ? -3.083 8.626 18.098 1.00 96.00 87 LYS A O 1
ATOM 752 N N . LYS A 1 88 ? -0.926 8.168 17.697 1.00 94.69 88 LYS A N 1
ATOM 753 C CA . LYS A 1 88 ? -0.362 9.119 18.681 1.00 94.69 88 LYS A CA 1
ATOM 754 C C . LYS A 1 88 ? -0.488 10.592 18.258 1.00 94.69 88 LYS A C 1
ATOM 756 O O . LYS A 1 88 ? -0.341 11.492 19.091 1.00 94.69 88 LYS A O 1
ATOM 761 N N . TYR A 1 89 ? -0.745 10.849 16.974 1.00 95.88 89 TYR A N 1
ATOM 762 C CA . TYR A 1 89 ? -1.081 12.170 16.452 1.00 95.88 89 TYR A CA 1
ATOM 763 C C . TYR A 1 89 ? -2.601 12.344 16.432 1.00 95.88 89 TYR A C 1
ATOM 765 O O . TYR A 1 89 ? -3.352 11.426 16.110 1.00 95.88 89 TYR A O 1
ATOM 773 N N . LYS A 1 90 ? -3.069 13.535 16.800 1.00 94.81 90 LYS A N 1
ATOM 774 C CA . LYS A 1 90 ? -4.486 13.906 16.795 1.00 94.81 90 LYS A CA 1
ATOM 775 C C . LYS A 1 90 ? -5.019 14.069 15.374 1.00 94.81 90 LYS A C 1
ATOM 777 O O . LYS A 1 90 ? -6.185 13.776 15.125 1.00 94.81 90 LYS A O 1
ATOM 782 N N . ASP A 1 91 ? -4.192 14.607 14.485 1.00 95.75 91 ASP A N 1
ATOM 783 C CA . ASP A 1 91 ? -4.513 14.903 13.094 1.00 95.75 91 ASP A CA 1
ATOM 784 C C . ASP A 1 91 ? -3.228 15.049 12.258 1.00 95.75 91 ASP A C 1
ATOM 786 O O . ASP A 1 91 ? -2.109 15.030 12.783 1.00 95.75 91 ASP A O 1
ATOM 790 N N . ARG A 1 92 ? -3.410 15.204 10.941 1.00 96.94 92 ARG A N 1
ATOM 791 C CA . ARG A 1 92 ? -2.328 15.386 9.967 1.00 96.94 92 ARG A CA 1
ATOM 792 C C . ARG A 1 92 ? -1.443 16.598 10.270 1.00 96.94 92 ARG A C 1
ATOM 794 O O . ARG A 1 92 ? -0.239 16.519 10.071 1.00 96.94 92 ARG A O 1
ATOM 801 N N . GLU A 1 93 ? -2.020 17.707 10.746 1.00 97.44 93 GLU A N 1
ATOM 802 C CA . GLU A 1 93 ? -1.267 18.933 11.065 1.00 97.44 93 GLU A CA 1
ATOM 803 C C . GLU A 1 93 ? -0.294 18.690 12.227 1.00 97.44 93 GLU A C 1
ATOM 805 O O . GLU A 1 93 ? 0.866 19.100 12.169 1.00 97.44 93 GLU A O 1
ATOM 810 N N . GLU A 1 94 ? -0.737 17.976 13.268 1.00 97.06 94 GLU A N 1
ATOM 811 C CA . GLU A 1 94 ? 0.148 17.571 14.362 1.00 97.06 94 GLU A CA 1
ATOM 812 C C . GLU A 1 94 ? 1.236 16.598 13.883 1.00 97.06 94 GLU A C 1
ATOM 814 O O . GLU A 1 94 ? 2.396 16.756 14.267 1.00 97.06 94 GLU A O 1
ATOM 819 N N . CYS A 1 95 ? 0.897 15.640 13.011 1.00 97.25 95 CYS A N 1
ATOM 820 C CA . CYS A 1 95 ? 1.881 14.725 12.424 1.00 97.25 95 CYS A CA 1
ATOM 821 C C . CYS A 1 95 ? 2.939 15.471 11.603 1.00 97.25 95 CYS A C 1
ATOM 823 O O . CYS A 1 95 ? 4.127 15.242 11.788 1.00 97.25 95 CYS A O 1
ATOM 825 N N . GLU A 1 96 ? 2.539 16.404 10.740 1.00 97.50 96 GLU A N 1
ATOM 826 C CA . GLU A 1 96 ? 3.464 17.197 9.922 1.00 97.50 96 GLU A CA 1
ATOM 827 C C . GLU A 1 96 ? 4.434 18.011 10.791 1.00 97.50 96 GLU A C 1
ATOM 829 O O . GLU A 1 96 ? 5.635 18.068 10.523 1.00 97.50 96 GLU A O 1
ATOM 834 N N . LYS A 1 97 ? 3.928 18.593 11.880 1.00 97.06 97 LYS A N 1
ATOM 835 C CA . LYS A 1 97 ? 4.722 19.418 12.790 1.00 97.06 97 LYS A CA 1
ATOM 836 C C . LYS A 1 97 ? 5.695 18.605 13.651 1.00 97.06 97 LYS A C 1
ATOM 838 O O . LYS A 1 97 ? 6.850 19.004 13.799 1.00 97.06 97 LYS A O 1
ATOM 843 N N . ASP A 1 98 ? 5.227 17.512 14.250 1.00 95.00 98 ASP A N 1
ATOM 844 C CA . ASP A 1 98 ? 5.977 16.766 15.270 1.00 95.00 98 ASP A CA 1
ATOM 845 C C . ASP A 1 98 ? 6.661 15.503 14.698 1.00 95.00 98 ASP A C 1
ATOM 847 O O . ASP A 1 98 ? 7.513 14.899 15.351 1.00 95.00 98 ASP A O 1
ATOM 851 N N . GLY A 1 99 ? 6.306 15.102 13.476 1.00 92.06 99 GLY A N 1
ATOM 852 C CA . GLY A 1 99 ? 6.762 13.889 12.796 1.00 92.06 99 GLY A CA 1
ATOM 853 C C . GLY A 1 99 ? 6.805 14.023 11.272 1.00 92.06 99 GLY A C 1
ATOM 854 O O . GLY A 1 99 ? 6.566 13.045 10.585 1.00 92.06 99 GLY A O 1
ATOM 855 N N . GLY A 1 100 ? 7.108 15.198 10.712 1.00 91.75 100 GLY A N 1
ATOM 856 C CA . GLY A 1 100 ? 7.014 15.433 9.260 1.00 91.75 100 GLY A CA 1
ATOM 857 C C . GLY A 1 100 ? 7.740 14.424 8.350 1.00 91.75 100 GLY A C 1
ATOM 858 O O . GLY A 1 100 ? 7.341 14.252 7.207 1.00 91.75 100 GLY A O 1
ATOM 859 N N . TRP A 1 101 ? 8.749 13.712 8.859 1.00 93.31 101 TRP A N 1
ATOM 860 C CA . TRP A 1 101 ? 9.482 12.654 8.148 1.00 93.31 101 TRP A CA 1
ATOM 861 C C . TRP A 1 101 ? 8.680 11.362 7.898 1.00 93.31 101 TRP A C 1
ATOM 863 O O . TRP A 1 101 ? 9.093 10.569 7.069 1.00 93.31 101 TRP A O 1
ATOM 873 N N . ILE A 1 102 ? 7.554 11.158 8.588 1.00 94.81 102 ILE A N 1
ATOM 874 C CA . ILE A 1 102 ? 6.635 10.011 8.414 1.00 94.81 102 ILE A CA 1
ATOM 875 C C . ILE A 1 102 ? 5.264 10.451 7.879 1.00 94.81 102 ILE A C 1
ATOM 877 O O . ILE A 1 102 ? 4.272 9.732 8.008 1.00 94.81 102 ILE A O 1
ATOM 881 N N . LEU A 1 103 ? 5.165 11.682 7.366 1.00 96.69 103 LEU A N 1
ATOM 882 C CA . LEU A 1 103 ? 3.888 12.248 6.933 1.00 96.69 103 LEU A CA 1
ATOM 883 C C . LEU A 1 103 ? 3.292 11.479 5.748 1.00 96.69 103 LEU A C 1
ATOM 885 O O . LEU A 1 103 ? 2.074 11.365 5.651 1.00 96.69 103 LEU A O 1
ATOM 889 N N . GLU A 1 104 ? 4.144 10.937 4.878 1.00 96.62 104 GLU A N 1
ATOM 890 C CA . GLU A 1 104 ? 3.718 10.096 3.762 1.00 96.62 104 GLU A CA 1
ATOM 891 C C . GLU A 1 104 ? 3.049 8.807 4.256 1.00 96.62 104 GLU A C 1
ATOM 893 O O . GLU A 1 104 ? 1.907 8.534 3.887 1.00 96.62 104 GLU A O 1
ATOM 898 N N . ASP A 1 105 ? 3.696 8.056 5.153 1.00 97.19 105 ASP A N 1
ATOM 899 C CA . ASP A 1 105 ? 3.109 6.851 5.743 1.00 97.19 105 ASP A CA 1
ATOM 900 C C . ASP A 1 105 ? 1.804 7.160 6.492 1.00 97.19 105 ASP A C 1
ATOM 902 O O . ASP A 1 105 ? 0.824 6.423 6.356 1.00 97.19 105 ASP A O 1
ATOM 906 N N . TYR A 1 106 ? 1.755 8.280 7.226 1.00 97.94 106 TYR A N 1
ATOM 907 C CA . TYR A 1 106 ? 0.532 8.756 7.878 1.00 97.94 106 TYR A CA 1
ATOM 908 C C . TYR A 1 106 ? -0.605 8.948 6.862 1.00 97.94 106 TYR A C 1
ATOM 910 O O . TYR A 1 106 ? -1.718 8.459 7.072 1.00 97.94 106 TYR A O 1
ATOM 918 N N . ASP A 1 107 ? -0.332 9.630 5.746 1.00 98.25 107 ASP A N 1
ATOM 919 C CA . ASP A 1 107 ? -1.323 9.907 4.704 1.00 98.25 107 ASP A CA 1
ATOM 920 C C . ASP A 1 107 ? -1.826 8.615 4.034 1.00 98.25 107 ASP A C 1
ATOM 922 O O . ASP A 1 107 ? -3.021 8.498 3.732 1.00 98.25 107 ASP A O 1
ATOM 926 N N . ILE A 1 108 ? -0.957 7.617 3.847 1.00 98.56 108 ILE A N 1
ATOM 927 C CA . ILE A 1 108 ? -1.335 6.307 3.300 1.00 98.56 108 ILE A CA 1
ATOM 928 C C . ILE A 1 108 ? -2.228 5.543 4.283 1.00 98.56 108 ILE A C 1
ATOM 930 O O . ILE A 1 108 ? -3.294 5.059 3.889 1.00 98.56 108 ILE A O 1
ATOM 934 N N . VAL A 1 109 ? -1.844 5.469 5.561 1.00 98.50 109 VAL A N 1
ATOM 935 C CA . VAL A 1 109 ? -2.622 4.786 6.609 1.00 98.50 109 VAL A CA 1
ATOM 936 C C . VAL A 1 109 ? -4.013 5.405 6.755 1.00 98.50 109 VAL A C 1
ATOM 938 O O . VAL A 1 109 ? -5.015 4.683 6.762 1.00 98.50 109 VAL A O 1
ATOM 941 N N . GLU A 1 110 ? -4.106 6.735 6.800 1.00 98.38 110 GLU A N 1
ATOM 942 C CA . GLU A 1 110 ? -5.392 7.438 6.863 1.00 98.38 110 GLU A CA 1
ATOM 943 C C . GLU A 1 110 ? -6.223 7.235 5.586 1.00 98.38 110 GLU A C 1
ATOM 945 O O . GLU A 1 110 ? -7.450 7.116 5.653 1.00 98.38 110 GLU A O 1
ATOM 950 N N . THR A 1 111 ? -5.580 7.146 4.416 1.00 98.81 111 THR A N 1
ATOM 951 C CA . THR A 1 111 ? -6.262 6.854 3.146 1.00 98.81 111 THR A CA 1
ATOM 952 C C . THR A 1 111 ? -6.859 5.450 3.142 1.00 98.81 111 THR A C 1
ATOM 954 O O . THR A 1 111 ? -8.042 5.302 2.823 1.00 98.81 111 THR A O 1
ATOM 957 N N . LEU A 1 112 ? -6.086 4.437 3.545 1.00 98.88 112 LEU A N 1
ATOM 958 C CA . LEU A 1 112 ? -6.552 3.055 3.678 1.00 98.88 112 LEU A CA 1
ATOM 959 C C . LEU A 1 112 ? -7.734 2.964 4.649 1.00 98.88 112 LEU A C 1
ATOM 961 O O . LEU A 1 112 ? -8.774 2.411 4.289 1.00 98.88 112 LEU A O 1
ATOM 965 N N . GLU A 1 113 ? -7.620 3.562 5.839 1.00 98.75 113 GLU A N 1
ATOM 966 C CA . GLU A 1 113 ? -8.688 3.572 6.846 1.00 98.75 113 GLU A CA 1
ATOM 967 C C . GLU A 1 113 ? -9.958 4.235 6.306 1.00 98.75 113 GLU A C 1
ATOM 969 O O . GLU A 1 113 ? -11.035 3.635 6.285 1.00 98.75 113 GLU A O 1
ATOM 974 N N . LYS A 1 114 ? -9.844 5.460 5.786 1.00 98.62 114 LYS A N 1
ATOM 975 C CA . LYS A 1 114 ? -10.979 6.209 5.240 1.00 98.62 114 LYS A CA 1
ATOM 976 C C . LYS A 1 114 ? -11.668 5.457 4.101 1.00 98.62 114 LYS A C 1
ATOM 978 O O . LYS A 1 114 ? -12.904 5.394 4.049 1.00 98.62 114 LYS A O 1
ATOM 983 N N . ASN A 1 115 ? -10.899 4.899 3.171 1.00 98.81 115 ASN A N 1
ATOM 984 C CA . ASN A 1 115 ? -11.442 4.160 2.035 1.00 98.81 115 ASN A CA 1
ATOM 985 C C . ASN A 1 115 ? -12.104 2.854 2.495 1.00 98.81 115 ASN A C 1
ATOM 987 O O . ASN A 1 115 ? -13.211 2.530 2.053 1.00 98.81 115 ASN A O 1
ATOM 991 N N . TYR A 1 116 ? -11.505 2.150 3.453 1.00 98.75 116 TYR A N 1
ATOM 992 C CA . TYR A 1 116 ? -12.074 0.935 4.021 1.00 98.75 116 TYR A CA 1
ATOM 993 C C . TYR A 1 116 ? -13.420 1.201 4.711 1.00 98.75 116 TYR A C 1
ATOM 995 O O . TYR A 1 116 ? -14.423 0.558 4.386 1.00 98.75 116 TYR A O 1
ATOM 1003 N N . ILE A 1 117 ? -13.475 2.202 5.596 1.00 98.50 117 ILE A N 1
ATOM 1004 C CA . ILE A 1 117 ? -14.673 2.547 6.380 1.00 98.50 117 ILE A CA 1
ATOM 1005 C C . ILE A 1 117 ? -15.796 3.112 5.506 1.00 98.50 117 ILE A C 1
ATOM 1007 O O . ILE A 1 117 ? -16.970 2.810 5.718 1.00 98.50 117 ILE A O 1
ATOM 1011 N N . SER A 1 118 ? -15.463 3.891 4.476 1.00 98.31 118 SER A N 1
ATOM 1012 C CA . SER A 1 118 ? -16.466 4.419 3.538 1.00 98.31 118 SER A CA 1
ATOM 1013 C C . SER A 1 118 ? -17.028 3.365 2.572 1.00 98.31 118 SER A C 1
ATOM 1015 O O . SER A 1 118 ? -17.947 3.658 1.800 1.00 98.31 118 SER A O 1
ATOM 1017 N N . GLY A 1 119 ? -16.498 2.136 2.598 1.00 98.00 119 GLY A N 1
ATOM 1018 C CA . GLY A 1 119 ? -16.864 1.072 1.670 1.00 98.00 119 GLY A CA 1
ATOM 1019 C C . GLY A 1 119 ? -16.396 1.350 0.242 1.00 98.00 119 GLY A C 1
ATOM 1020 O O . GLY A 1 119 ? -17.078 0.948 -0.702 1.00 98.00 119 GLY A O 1
ATOM 1021 N N . PHE A 1 120 ? -15.292 2.081 0.068 1.00 98.69 120 PHE A N 1
ATOM 1022 C CA . PHE A 1 120 ? -14.686 2.390 -1.229 1.00 98.69 120 PHE A CA 1
ATOM 1023 C C . PHE A 1 120 ? -14.277 1.114 -1.976 1.00 98.69 120 PHE A C 1
ATOM 1025 O O . PHE A 1 120 ? -14.682 0.940 -3.126 1.00 98.69 120 PHE A O 1
ATOM 1032 N N . TYR A 1 121 ? -13.591 0.191 -1.293 1.00 98.44 121 TYR A N 1
ATOM 1033 C CA . TYR A 1 121 ? -13.203 -1.120 -1.821 1.00 98.44 121 TYR A CA 1
ATOM 1034 C C . TYR A 1 121 ? -14.429 -2.027 -1.966 1.00 98.44 121 TYR A C 1
ATOM 1036 O O . TYR A 1 121 ? -15.075 -2.394 -0.980 1.00 98.44 121 TYR A O 1
ATOM 1044 N N . LYS A 1 122 ? -14.792 -2.357 -3.210 1.00 95.81 122 LYS A N 1
ATOM 1045 C CA . LYS A 1 122 ? -16.045 -3.077 -3.515 1.00 95.81 122 LYS A CA 1
ATOM 1046 C C . LYS A 1 122 ? -15.912 -4.594 -3.505 1.00 95.81 122 LYS A C 1
ATOM 1048 O O . LYS A 1 122 ? -16.924 -5.282 -3.380 1.00 95.81 122 LYS A O 1
ATOM 1053 N N . ASN A 1 123 ? -14.693 -5.097 -3.646 1.00 96.50 123 ASN A N 1
ATOM 1054 C CA . ASN A 1 123 ? -14.401 -6.521 -3.728 1.00 96.50 123 ASN A CA 1
ATOM 1055 C C . ASN A 1 123 ? -13.896 -7.036 -2.376 1.00 96.50 123 ASN A C 1
ATOM 1057 O O . ASN A 1 123 ? -13.190 -6.323 -1.667 1.00 96.50 123 ASN A O 1
ATOM 1061 N N . GLN A 1 124 ? -14.268 -8.265 -2.024 1.00 97.44 124 GLN A N 1
ATOM 1062 C CA . GLN A 1 124 ? -13.697 -8.998 -0.895 1.00 97.44 124 GLN A CA 1
ATOM 1063 C C . GLN A 1 124 ? -13.553 -10.464 -1.299 1.00 97.44 124 GLN A C 1
ATOM 1065 O O . GLN A 1 124 ? -14.527 -11.220 -1.308 1.00 97.44 124 GLN A O 1
ATOM 1070 N N . LYS A 1 125 ? -12.335 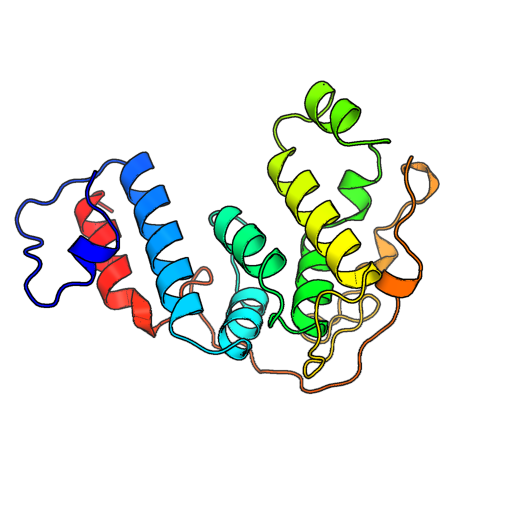-10.846 -1.656 1.00 98.38 125 LYS A N 1
ATOM 1071 C CA . LYS A 1 125 ? -11.951 -12.191 -2.070 1.00 98.38 125 LYS A CA 1
ATOM 1072 C C . LYS A 1 125 ? -10.923 -12.785 -1.121 1.00 98.38 125 LYS A C 1
ATOM 1074 O O . LYS A 1 125 ? -10.981 -13.991 -0.888 1.00 98.38 125 LYS A O 1
ATOM 1079 N N . TYR A 1 126 ? -10.009 -11.970 -0.598 1.00 98.62 126 TYR A N 1
ATOM 1080 C CA . TYR A 1 126 ? -8.875 -12.460 0.177 1.00 98.62 126 TYR A CA 1
ATOM 1081 C C . TYR A 1 126 ? -9.140 -12.411 1.675 1.00 98.62 126 TYR A C 1
ATOM 1083 O O . TYR A 1 126 ? -9.791 -11.494 2.181 1.00 98.62 126 TYR A O 1
ATOM 1091 N N . ALA A 1 127 ? -8.649 -13.434 2.370 1.00 98.25 127 ALA A N 1
ATOM 1092 C CA . ALA A 1 127 ? -8.722 -13.500 3.817 1.00 98.25 127 ALA A CA 1
ATOM 1093 C C . ALA A 1 127 ? -7.646 -12.622 4.461 1.00 98.25 127 ALA A C 1
ATOM 1095 O O . ALA A 1 127 ? -6.527 -12.531 3.959 1.00 98.25 127 ALA A O 1
ATOM 1096 N N . PHE A 1 128 ? -7.974 -12.041 5.611 1.00 98.50 128 PHE A N 1
ATOM 1097 C CA . PHE A 1 128 ? -6.995 -11.446 6.514 1.00 98.50 128 PHE A CA 1
ATOM 1098 C C . PHE A 1 128 ? -7.582 -11.335 7.923 1.00 98.50 128 PHE A C 1
ATOM 1100 O O . PHE A 1 128 ? -8.712 -10.877 8.091 1.00 98.50 128 PHE A O 1
ATOM 1107 N N . ASP A 1 129 ? -6.817 -11.732 8.939 1.00 98.44 129 ASP A N 1
ATOM 1108 C CA . ASP A 1 129 ? -7.188 -11.590 10.347 1.00 98.44 129 ASP A CA 1
ATOM 1109 C C . ASP A 1 129 ? -6.105 -10.775 11.078 1.00 98.44 129 ASP A C 1
ATOM 1111 O O . ASP A 1 129 ? -5.004 -11.284 11.288 1.00 98.44 129 ASP A O 1
ATOM 1115 N N . PRO A 1 130 ? -6.397 -9.535 11.516 1.00 98.25 130 PRO A N 1
ATOM 1116 C CA . PRO A 1 130 ? -5.446 -8.716 12.268 1.00 98.25 130 PRO A CA 1
ATOM 1117 C C . PRO A 1 130 ? -4.931 -9.374 13.556 1.00 98.25 130 PRO A C 1
ATOM 1119 O O . PRO A 1 130 ? -3.846 -9.045 14.030 1.00 98.25 130 PRO A O 1
ATOM 1122 N N . LYS A 1 131 ? -5.702 -10.296 14.147 1.00 98.12 131 LYS A N 1
ATOM 1123 C CA . LYS A 1 131 ? -5.334 -11.005 15.385 1.00 98.12 131 LYS A CA 1
ATOM 1124 C C . LYS A 1 131 ? -4.526 -12.269 15.131 1.00 98.12 131 LYS A C 1
ATOM 1126 O O . LYS A 1 131 ? -4.009 -12.874 16.073 1.00 98.12 131 LYS A O 1
ATOM 1131 N N . LYS A 1 132 ? -4.479 -12.708 13.878 1.00 97.75 132 LYS A N 1
ATOM 1132 C CA . LYS A 1 132 ? -3.760 -13.894 13.445 1.00 97.75 132 LYS A CA 1
ATOM 1133 C C . LYS A 1 132 ? -3.540 -13.816 11.941 1.00 97.75 132 LYS A C 1
ATOM 1135 O O . LYS A 1 132 ? -4.263 -14.447 11.171 1.00 97.75 132 LYS A O 1
ATOM 1140 N N . ASP A 1 133 ? -2.524 -13.061 11.554 1.00 95.62 133 ASP A N 1
ATOM 1141 C CA . ASP A 1 133 ? -2.092 -12.920 10.173 1.00 95.62 133 ASP A CA 1
ATOM 1142 C C . ASP A 1 133 ? -2.050 -14.289 9.489 1.00 95.62 133 ASP A C 1
ATOM 1144 O O . ASP A 1 133 ? -1.448 -15.243 9.991 1.00 95.62 133 ASP A O 1
ATOM 1148 N N . VAL A 1 134 ? -2.724 -14.394 8.350 1.00 93.56 134 VAL A N 1
ATOM 1149 C CA . VAL A 1 134 ? -2.841 -15.648 7.607 1.00 93.56 134 VAL A CA 1
ATOM 1150 C C . VAL A 1 134 ? -1.502 -16.095 7.011 1.00 93.56 134 VAL A C 1
ATOM 1152 O O . VAL A 1 134 ? -1.347 -17.286 6.744 1.00 93.56 134 VAL A O 1
ATOM 1155 N N . TYR A 1 135 ? -0.537 -15.180 6.861 1.00 92.38 135 TYR A N 1
ATOM 1156 C CA . TYR A 1 135 ? 0.787 -15.448 6.299 1.00 92.38 135 TYR A CA 1
ATOM 1157 C C . TYR A 1 135 ? 1.839 -15.719 7.382 1.00 92.38 135 TYR A C 1
ATOM 1159 O O . TYR A 1 135 ? 2.576 -16.700 7.301 1.00 92.38 135 TYR A O 1
ATOM 1167 N N . SER A 1 136 ? 1.886 -14.890 8.429 1.00 92.69 136 SER A N 1
ATOM 1168 C CA . SER A 1 136 ? 2.914 -14.973 9.483 1.00 92.69 136 SER A CA 1
ATOM 1169 C C . SER A 1 136 ? 2.431 -15.615 10.794 1.00 92.69 136 SER A C 1
ATOM 1171 O O . SER A 1 136 ? 3.236 -16.024 11.633 1.00 92.69 136 SER A O 1
ATOM 1173 N N . GLY A 1 137 ? 1.115 -15.709 11.007 1.00 95.56 137 GLY A N 1
ATOM 1174 C CA . GLY A 1 137 ? 0.504 -16.081 12.287 1.00 95.56 137 GLY A CA 1
ATOM 1175 C C . GLY A 1 137 ? 0.583 -14.993 13.365 1.00 95.56 137 GLY A C 1
ATOM 1176 O O . GLY A 1 137 ? 0.182 -15.253 14.504 1.00 95.56 137 GLY A O 1
ATOM 1177 N N . TYR A 1 138 ? 1.108 -13.810 13.032 1.00 96.75 138 TYR A N 1
ATOM 1178 C CA . TYR A 1 138 ? 1.302 -12.694 13.952 1.00 96.75 138 TYR A CA 1
ATOM 1179 C C . TYR A 1 138 ? -0.020 -12.045 14.384 1.00 96.75 138 TYR A C 1
ATOM 1181 O O . TYR A 1 138 ? -1.009 -12.059 13.658 1.00 96.75 138 TYR A O 1
ATOM 1189 N N . ASP A 1 139 ? -0.040 -11.472 15.585 1.00 97.94 139 ASP A N 1
ATOM 1190 C CA . ASP A 1 139 ? -1.196 -10.752 16.125 1.00 97.94 139 ASP A CA 1
ATOM 1191 C C . ASP A 1 139 ? -0.851 -9.267 16.200 1.00 97.94 139 ASP A C 1
ATOM 1193 O O . ASP A 1 139 ? -0.308 -8.798 17.204 1.00 97.94 139 ASP A O 1
ATOM 1197 N N . TRP A 1 140 ? -1.169 -8.544 15.127 1.00 97.06 140 TRP A N 1
ATOM 1198 C CA . TRP A 1 140 ? -0.905 -7.113 14.983 1.00 97.06 140 TRP A CA 1
ATOM 1199 C C . TRP A 1 140 ? -1.601 -6.288 16.069 1.00 97.06 140 TRP A C 1
ATOM 1201 O O . TRP A 1 140 ? -1.098 -5.258 16.509 1.00 97.06 140 TRP A O 1
ATOM 1211 N N . THR A 1 141 ? -2.746 -6.764 16.568 1.00 96.88 141 THR A N 1
ATOM 1212 C CA . THR A 1 141 ? -3.553 -6.025 17.548 1.00 96.88 141 THR A CA 1
ATOM 1213 C C . THR A 1 141 ? -2.915 -5.948 18.934 1.00 96.88 141 THR A C 1
ATOM 1215 O O . THR A 1 141 ? -3.303 -5.097 19.731 1.00 96.88 141 THR A O 1
ATOM 1218 N N . LYS A 1 142 ? -1.924 -6.799 19.232 1.00 96.31 142 LYS A N 1
ATOM 1219 C CA . LYS A 1 142 ? -1.197 -6.778 20.512 1.00 96.31 142 LYS A CA 1
ATOM 1220 C C . LYS A 1 142 ? -0.251 -5.597 20.670 1.00 96.31 142 LYS A C 1
ATOM 1222 O O . LYS A 1 142 ? 0.146 -5.312 21.795 1.00 96.31 142 LYS A O 1
ATOM 1227 N N . GLU A 1 143 ? 0.123 -4.947 19.576 1.00 93.25 143 GLU A N 1
ATOM 1228 C CA . GLU A 1 143 ? 0.964 -3.749 19.608 1.00 93.25 143 GLU A CA 1
ATOM 1229 C C . GLU A 1 143 ? 0.174 -2.472 19.901 1.00 93.25 143 GLU A C 1
ATOM 1231 O O . GLU A 1 143 ? 0.763 -1.416 20.114 1.00 93.25 143 GLU A O 1
ATOM 1236 N N . VAL A 1 144 ? -1.157 -2.548 19.898 1.00 94.69 144 VAL A N 1
ATOM 1237 C CA . VAL A 1 144 ? -2.012 -1.393 20.155 1.00 94.69 144 VAL A CA 1
ATOM 1238 C C . VAL A 1 144 ? -1.960 -1.053 21.643 1.00 94.69 144 VAL A C 1
ATOM 1240 O O . VAL A 1 144 ? -2.498 -1.784 22.475 1.00 94.69 144 VAL A O 1
ATOM 1243 N N . ASP A 1 145 ? -1.352 0.088 21.957 1.00 93.25 145 ASP A N 1
ATOM 1244 C CA . ASP A 1 145 ? -1.401 0.710 23.278 1.00 93.25 145 ASP A CA 1
ATOM 1245 C C . ASP A 1 145 ? -2.331 1.932 23.247 1.00 93.25 145 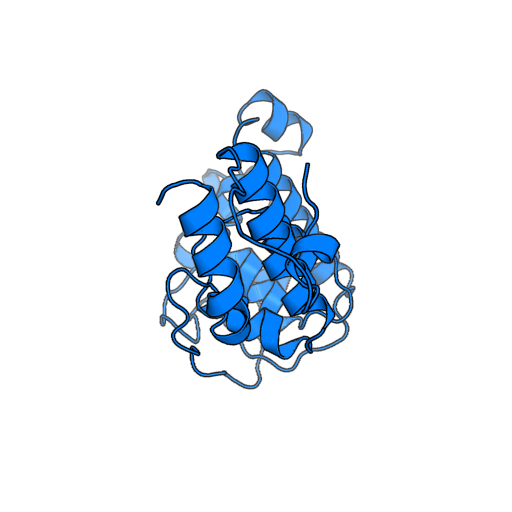ASP A C 1
ATOM 1247 O O . ASP A 1 145 ? -1.965 3.009 22.774 1.00 93.25 145 ASP A O 1
ATOM 1251 N N . GLU A 1 146 ? -3.560 1.760 23.743 1.00 90.75 146 GLU A N 1
ATOM 1252 C CA . GLU A 1 146 ? -4.565 2.830 23.762 1.00 90.75 146 GLU A CA 1
ATOM 1253 C C . GLU A 1 146 ? -4.140 4.047 24.601 1.00 90.75 146 GLU A C 1
ATOM 1255 O O . GLU A 1 146 ? -4.634 5.147 24.344 1.00 90.75 146 GLU A O 1
ATOM 1260 N N . ASP A 1 147 ? -3.231 3.887 25.570 1.00 92.50 147 ASP A N 1
ATOM 1261 C CA . ASP A 1 147 ? -2.782 4.989 26.428 1.00 92.50 147 ASP A CA 1
ATOM 1262 C C . ASP A 1 147 ? -1.844 5.959 25.681 1.00 92.50 147 ASP A C 1
ATOM 1264 O O . ASP A 1 147 ? -1.760 7.141 26.033 1.00 92.50 147 ASP A O 1
ATOM 1268 N N . GLU A 1 148 ? -1.170 5.495 24.623 1.00 90.12 148 GLU A N 1
ATOM 1269 C CA . GLU A 1 148 ? -0.294 6.318 23.776 1.00 90.12 148 GLU A CA 1
ATOM 1270 C C . GLU A 1 148 ? -1.045 7.007 22.620 1.00 90.12 148 GLU A C 1
ATOM 1272 O O . GLU A 1 148 ? -0.510 7.901 21.953 1.00 90.12 148 GLU A O 1
ATOM 1277 N N . MET A 1 149 ? -2.305 6.630 22.389 1.00 94.44 149 MET A N 1
ATOM 1278 C CA . MET A 1 149 ? -3.095 7.064 21.241 1.00 94.44 149 MET A CA 1
ATOM 1279 C C . MET A 1 149 ? -3.948 8.304 21.546 1.00 94.44 149 MET A C 1
ATOM 1281 O O . MET A 1 149 ? -4.677 8.386 22.534 1.00 94.44 149 MET A O 1
ATOM 1285 N N . LYS A 1 150 ? -3.925 9.279 20.633 1.00 96.12 150 LYS A N 1
ATOM 1286 C CA . LYS A 1 150 ? -4.816 10.453 20.630 1.00 96.12 150 LYS A CA 1
ATOM 1287 C C . LYS A 1 150 ? -6.039 10.263 19.730 1.00 96.12 150 LYS A C 1
ATOM 1289 O O . LYS A 1 150 ? -7.058 10.920 19.948 1.00 96.12 150 LYS A O 1
ATOM 1294 N N . ALA A 1 151 ? -5.948 9.379 18.740 1.00 92.88 151 ALA A N 1
ATOM 1295 C CA . ALA A 1 151 ? -7.038 8.966 17.861 1.00 92.88 151 ALA A CA 1
ATOM 1296 C C . ALA A 1 151 ? -7.267 7.454 17.990 1.00 92.88 151 ALA A C 1
ATOM 1298 O O . ALA A 1 151 ? -6.340 6.713 18.276 1.00 92.88 151 ALA A O 1
ATOM 1299 N N . LYS A 1 152 ? -8.495 6.970 17.794 1.00 94.38 152 LYS A N 1
ATOM 1300 C CA . LYS A 1 152 ? -8.786 5.528 17.874 1.00 94.38 152 LYS A CA 1
ATOM 1301 C C . LYS A 1 152 ? -8.674 4.874 16.503 1.00 94.38 152 LYS A C 1
ATOM 1303 O O . LYS A 1 152 ? -9.058 5.488 15.512 1.00 94.38 152 LYS A O 1
ATOM 1308 N N . ILE A 1 153 ? -8.227 3.621 16.469 1.00 97.44 153 ILE A N 1
ATOM 1309 C CA . ILE A 1 153 ? -8.434 2.748 15.308 1.00 97.44 153 ILE A CA 1
ATOM 1310 C C . ILE A 1 153 ? -9.925 2.354 15.286 1.00 97.44 153 ILE A C 1
ATOM 1312 O O . ILE A 1 153 ? -10.443 1.934 16.327 1.00 97.44 153 ILE A O 1
ATOM 1316 N N . PRO A 1 154 ? -10.643 2.499 14.157 1.00 98.06 154 PRO A N 1
ATOM 1317 C CA . PRO A 1 154 ? -12.042 2.085 14.054 1.00 98.06 154 PRO A CA 1
ATOM 1318 C C . PRO A 1 154 ? -12.237 0.585 14.313 1.00 98.06 154 PRO A C 1
ATOM 1320 O O . PRO A 1 154 ? -11.420 -0.238 13.897 1.00 98.06 154 PRO A O 1
ATOM 1323 N N . GLU A 1 155 ? -13.346 0.210 14.958 1.00 97.94 155 GLU A N 1
ATOM 1324 C CA . GLU A 1 155 ? -13.636 -1.187 15.325 1.00 97.94 155 GLU A CA 1
ATOM 1325 C C . GLU A 1 155 ? -13.686 -2.111 14.097 1.00 97.94 155 GLU A C 1
ATOM 1327 O O . GLU A 1 155 ? -13.273 -3.269 14.166 1.00 97.94 155 GLU A O 1
ATOM 1332 N N . GLU A 1 156 ? -14.129 -1.594 12.949 1.00 98.38 156 GLU A N 1
ATOM 1333 C CA . GLU A 1 156 ? -14.204 -2.325 11.687 1.00 98.38 156 GLU A CA 1
ATOM 1334 C C . GLU A 1 156 ? -12.837 -2.783 11.167 1.00 98.38 156 GLU A C 1
ATOM 1336 O O . GLU A 1 156 ? -12.775 -3.779 10.441 1.00 98.38 156 GLU A O 1
ATOM 1341 N N . MET A 1 157 ? -11.753 -2.100 11.548 1.00 98.50 157 MET A N 1
ATOM 1342 C CA . MET A 1 157 ? -10.393 -2.489 11.168 1.00 98.50 157 MET A CA 1
ATOM 1343 C C . MET A 1 157 ? -9.930 -3.740 11.926 1.00 98.50 157 MET A C 1
ATOM 1345 O O . MET A 1 157 ? -9.017 -4.419 11.478 1.00 98.50 157 MET A O 1
ATOM 1349 N N . TYR A 1 158 ? -10.568 -4.102 13.042 1.00 98.44 158 TYR A N 1
ATOM 1350 C CA . TYR A 1 158 ? -10.237 -5.307 13.816 1.00 98.44 158 TYR A CA 1
ATOM 1351 C C . TYR A 1 158 ? -11.002 -6.556 13.363 1.00 98.44 158 TYR A C 1
ATOM 1353 O O . TYR A 1 158 ? -10.815 -7.637 13.930 1.00 98.44 158 TYR A O 1
ATOM 1361 N N . ILE A 1 159 ? -11.920 -6.417 12.404 1.00 98.38 159 ILE A N 1
ATOM 1362 C CA . ILE A 1 159 ? -12.792 -7.508 11.975 1.00 98.38 159 ILE A CA 1
ATOM 1363 C C . ILE A 1 159 ? -12.052 -8.364 10.949 1.00 98.38 159 ILE A C 1
ATOM 1365 O O . ILE A 1 159 ? -11.750 -7.902 9.851 1.00 98.38 159 ILE A O 1
ATOM 1369 N N . ALA A 1 160 ? -11.821 -9.629 11.301 1.00 98.44 160 ALA A N 1
ATOM 1370 C CA . ALA A 1 160 ? -11.274 -10.622 10.388 1.00 98.44 160 ALA A CA 1
ATOM 1371 C C . ALA A 1 160 ? -12.164 -10.802 9.148 1.00 98.44 160 ALA A C 1
ATOM 1373 O O . ALA A 1 160 ? -13.397 -10.839 9.233 1.00 98.44 160 ALA A O 1
ATOM 1374 N N . LEU A 1 161 ? -11.519 -10.942 7.995 1.00 98.44 161 LEU A N 1
ATOM 1375 C CA . LEU A 1 161 ? -12.144 -11.215 6.713 1.00 98.44 161 LEU A CA 1
ATOM 1376 C C . LEU A 1 161 ? -11.862 -12.663 6.321 1.00 98.44 161 LEU A C 1
ATOM 1378 O O . LEU A 1 161 ? -10.712 -13.088 6.247 1.00 98.44 161 LEU A O 1
ATOM 1382 N N . GLU A 1 162 ? -12.928 -13.406 6.044 1.00 98.00 162 GLU A N 1
ATOM 1383 C CA . GLU A 1 162 ? -12.849 -14.740 5.449 1.00 98.00 162 GLU A CA 1
ATOM 1384 C C . GLU A 1 162 ? -12.673 -14.628 3.929 1.00 98.00 162 GLU A C 1
ATOM 1386 O O . GLU A 1 162 ? -13.241 -13.732 3.291 1.00 98.00 162 GLU A O 1
ATOM 1391 N N . GLY A 1 163 ? -11.933 -15.568 3.340 1.00 97.75 163 GLY A N 1
ATOM 1392 C CA . GLY A 1 163 ? -11.620 -15.555 1.916 1.00 97.75 163 GLY A CA 1
ATOM 1393 C C . GLY A 1 163 ? -10.544 -16.561 1.510 1.00 97.75 163 GLY A C 1
ATOM 1394 O O . GLY A 1 163 ? -10.200 -17.480 2.251 1.00 97.75 163 GLY A O 1
ATOM 1395 N N . GLU A 1 164 ? -10.028 -16.385 0.301 1.00 98.19 164 GLU A N 1
ATOM 1396 C CA . GLU A 1 164 ? -8.880 -17.120 -0.226 1.00 98.19 164 GLU A CA 1
ATOM 1397 C C . GLU A 1 164 ? -7.577 -16.592 0.393 1.00 98.19 164 GLU A C 1
ATOM 1399 O O . GLU A 1 164 ? -7.397 -15.383 0.530 1.00 98.19 164 GLU A O 1
ATOM 1404 N N . VAL A 1 165 ? -6.659 -17.495 0.732 1.00 98.00 165 VAL A N 1
ATOM 1405 C CA . VAL A 1 165 ? -5.274 -17.160 1.088 1.00 98.00 165 VAL A CA 1
ATOM 1406 C C . VAL A 1 165 ? -4.411 -17.544 -0.107 1.00 98.00 165 VAL A C 1
ATOM 1408 O O . VAL A 1 165 ? -4.442 -18.700 -0.530 1.00 98.00 165 VAL A O 1
ATOM 1411 N N . LEU A 1 166 ? -3.696 -16.577 -0.682 1.00 97.81 166 LEU A N 1
ATOM 1412 C CA . LEU A 1 166 ? -2.753 -16.840 -1.770 1.00 97.81 166 LEU A CA 1
ATOM 1413 C C . LEU A 1 166 ? -1.411 -17.301 -1.198 1.00 97.81 166 LEU A C 1
ATOM 1415 O O . LEU A 1 166 ? -1.062 -16.961 -0.076 1.00 97.81 166 LEU A O 1
ATOM 1419 N N . GLU A 1 167 ? -0.649 -18.076 -1.959 1.00 96.56 167 GLU A N 1
ATOM 1420 C CA . GLU A 1 167 ? 0.741 -18.355 -1.595 1.00 96.56 167 GLU A CA 1
ATOM 1421 C C . GLU A 1 167 ? 1.623 -17.167 -2.000 1.00 96.56 167 GLU A C 1
ATOM 1423 O O . GLU A 1 167 ? 1.358 -16.520 -3.018 1.00 96.56 167 GLU A O 1
ATOM 1428 N N . SER A 1 168 ? 2.649 -16.884 -1.191 1.00 95.44 168 SER A N 1
ATOM 1429 C CA . SER A 1 168 ? 3.710 -15.933 -1.541 1.00 95.44 168 SER A CA 1
ATOM 1430 C C . SER A 1 168 ? 4.343 -16.361 -2.873 1.00 95.44 168 SER A C 1
ATOM 1432 O O . SER A 1 168 ? 4.666 -17.547 -3.026 1.00 95.44 168 SER A O 1
ATOM 1434 N N . PRO A 1 169 ? 4.474 -15.449 -3.856 1.00 95.81 169 PRO A N 1
ATOM 1435 C CA . PRO A 1 169 ? 5.127 -15.770 -5.118 1.00 95.81 169 PRO A CA 1
ATOM 1436 C C . PRO A 1 169 ? 6.647 -15.949 -4.972 1.00 95.81 169 PRO A C 1
ATOM 1438 O O . PRO A 1 169 ? 7.244 -16.603 -5.825 1.00 95.81 169 PRO A O 1
ATOM 1441 N N . GLY A 1 170 ? 7.254 -15.445 -3.894 1.00 96.25 170 GLY A N 1
ATOM 1442 C CA . GLY A 1 170 ? 8.693 -15.501 -3.659 1.00 96.25 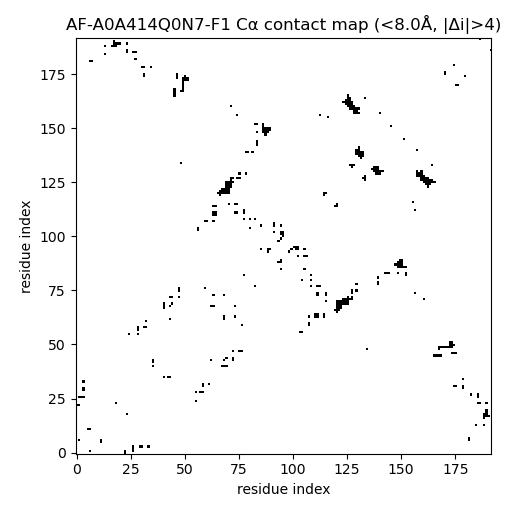170 GLY A CA 1
ATOM 1443 C C . GLY A 1 170 ? 9.458 -14.414 -4.412 1.00 96.25 170 GLY A C 1
ATOM 1444 O O . GLY A 1 170 ? 10.579 -14.672 -4.843 1.00 96.25 170 GLY A O 1
ATOM 1445 N N . TRP A 1 171 ? 8.848 -13.240 -4.592 1.00 96.69 171 TRP A N 1
ATOM 1446 C CA . TRP A 1 171 ? 9.456 -12.094 -5.267 1.00 96.69 171 TRP A CA 1
ATOM 1447 C C . TRP A 1 171 ? 10.586 -11.510 -4.420 1.00 96.69 171 TRP A C 1
ATOM 1449 O O . TRP A 1 171 ? 10.366 -11.053 -3.296 1.00 96.69 171 TRP A O 1
ATOM 1459 N N . GLU A 1 172 ? 11.805 -11.548 -4.955 1.00 93.12 172 GLU A N 1
ATOM 1460 C CA . GLU A 1 172 ? 12.990 -11.002 -4.294 1.00 93.12 172 GLU A CA 1
ATOM 1461 C C . GLU A 1 172 ? 12.831 -9.487 -4.120 1.00 93.12 172 GLU A C 1
ATOM 1463 O O . GLU A 1 172 ? 12.428 -8.788 -5.048 1.00 93.12 172 GLU A O 1
ATOM 1468 N N . GLU A 1 173 ? 13.049 -9.000 -2.894 1.00 90.75 173 GLU A N 1
ATOM 1469 C CA . GLU A 1 173 ? 12.816 -7.600 -2.500 1.00 90.75 173 GLU A CA 1
ATOM 1470 C C . GLU A 1 173 ? 11.402 -7.067 -2.833 1.00 90.75 173 GLU A C 1
ATOM 1472 O O . GLU A 1 173 ? 11.166 -5.862 -2.893 1.00 90.75 173 GLU A O 1
ATOM 1477 N N . GLY A 1 174 ? 10.419 -7.953 -3.038 1.00 93.62 174 GLY A N 1
ATOM 1478 C CA . GLY A 1 174 ? 9.058 -7.579 -3.427 1.00 93.62 174 GLY A CA 1
ATOM 1479 C C . GLY A 1 174 ? 8.902 -7.150 -4.892 1.00 93.62 174 GLY A C 1
ATOM 1480 O O . GLY A 1 174 ? 7.844 -6.622 -5.251 1.00 93.62 174 GLY A O 1
ATOM 1481 N N . ILE A 1 175 ? 9.910 -7.383 -5.741 1.00 96.81 175 ILE A N 1
ATOM 1482 C CA . ILE A 1 175 ? 9.902 -7.033 -7.167 1.00 96.81 175 ILE A CA 1
ATOM 1483 C C . ILE A 1 175 ? 9.304 -8.178 -8.002 1.00 96.81 175 ILE A C 1
ATOM 1485 O O . ILE A 1 175 ? 9.826 -9.292 -7.985 1.00 96.81 175 ILE A O 1
ATOM 1489 N N . PRO A 1 176 ? 8.224 -7.942 -8.774 1.00 97.62 176 PRO A N 1
ATOM 1490 C CA . PRO A 1 176 ? 7.633 -8.980 -9.609 1.00 97.62 176 PRO A CA 1
ATOM 1491 C C . PRO A 1 176 ? 8.592 -9.568 -10.648 1.00 97.62 176 PRO A C 1
ATOM 1493 O O . PRO A 1 176 ? 9.146 -8.840 -11.472 1.00 97.62 176 PRO A O 1
ATOM 1496 N N . ASP A 1 177 ? 8.671 -10.900 -10.707 1.00 97.38 177 ASP A N 1
ATOM 1497 C CA . ASP A 1 177 ? 9.533 -11.632 -11.652 1.00 97.38 177 ASP A CA 1
ATOM 1498 C C . ASP A 1 177 ? 9.380 -11.187 -13.116 1.00 97.38 177 ASP A C 1
ATOM 1500 O O . ASP A 1 177 ? 10.337 -11.193 -13.890 1.00 97.38 177 ASP A O 1
ATOM 1504 N N . GLU A 1 178 ? 8.167 -10.795 -13.518 1.00 97.31 178 GLU A N 1
ATOM 1505 C CA . GLU A 1 178 ? 7.874 -10.369 -14.891 1.00 97.31 178 GLU A CA 1
ATOM 1506 C C . GLU A 1 178 ? 8.588 -9.070 -15.290 1.00 97.31 178 GLU A C 1
ATOM 1508 O O . GLU A 1 178 ? 8.810 -8.848 -16.482 1.00 97.31 178 GLU A O 1
ATOM 1513 N N . ILE A 1 179 ? 8.948 -8.220 -14.322 1.00 97.50 179 ILE A N 1
ATOM 1514 C CA . ILE A 1 179 ? 9.642 -6.953 -14.577 1.00 97.50 179 ILE A CA 1
ATOM 1515 C C . ILE A 1 179 ? 11.137 -6.998 -14.266 1.00 97.50 179 ILE A C 1
ATOM 1517 O O . ILE A 1 179 ? 11.833 -6.062 -14.660 1.00 97.50 179 ILE A O 1
ATOM 1521 N N . ILE A 1 180 ? 11.645 -8.085 -13.666 1.00 96.88 180 ILE A N 1
ATOM 1522 C CA . ILE A 1 180 ? 13.077 -8.265 -13.368 1.00 96.88 180 ILE A CA 1
ATOM 1523 C C . ILE A 1 180 ? 13.970 -7.941 -14.580 1.00 96.88 180 ILE A C 1
ATOM 1525 O O . ILE A 1 180 ? 14.891 -7.150 -14.426 1.00 96.88 180 ILE A O 1
ATOM 1529 N N . PRO A 1 181 ? 13.688 -8.395 -15.822 1.00 96.75 181 PRO A N 1
ATOM 1530 C CA . PRO A 1 181 ? 14.564 -8.088 -16.958 1.00 96.75 181 PRO A CA 1
ATOM 1531 C C . PRO A 1 181 ? 14.692 -6.599 -17.316 1.00 96.75 181 PRO A C 1
ATOM 1533 O O . PRO A 1 181 ? 15.620 -6.228 -18.033 1.00 96.75 181 PRO A O 1
ATOM 1536 N N . ILE A 1 182 ? 13.728 -5.760 -16.922 1.00 97.56 182 ILE A N 1
ATOM 1537 C CA . ILE A 1 182 ? 13.806 -4.301 -17.089 1.00 97.56 182 ILE A CA 1
ATOM 1538 C C . ILE A 1 182 ? 14.420 -3.664 -15.844 1.00 97.56 182 ILE A C 1
ATOM 1540 O O . ILE A 1 182 ? 15.223 -2.749 -15.985 1.00 97.56 182 ILE A O 1
ATOM 1544 N N . PHE A 1 183 ? 14.082 -4.170 -14.659 1.00 96.62 183 PHE A N 1
ATOM 1545 C CA . PHE A 1 183 ? 14.678 -3.751 -13.395 1.00 96.62 183 PHE A CA 1
ATOM 1546 C C . PHE A 1 183 ? 16.204 -3.940 -13.388 1.00 96.62 183 PHE A C 1
ATOM 1548 O O . PHE A 1 183 ? 16.921 -2.980 -13.138 1.00 96.62 183 PHE A O 1
ATOM 1555 N N . ASP A 1 184 ? 16.707 -5.105 -13.810 1.00 96.31 184 ASP A N 1
ATOM 1556 C CA . ASP A 1 184 ? 18.147 -5.387 -13.918 1.00 96.31 184 ASP A CA 1
ATOM 1557 C C . ASP A 1 184 ? 18.870 -4.342 -14.783 1.00 96.31 184 ASP A C 1
ATOM 1559 O O . ASP A 1 184 ? 19.970 -3.905 -14.462 1.00 96.31 184 ASP A O 1
ATOM 1563 N N . LYS A 1 185 ? 18.234 -3.882 -15.868 1.00 96.62 185 LYS A N 1
ATOM 1564 C CA . LYS A 1 185 ? 18.806 -2.843 -16.736 1.00 96.62 185 LYS A CA 1
ATOM 1565 C C . LYS A 1 185 ? 18.800 -1.458 -16.096 1.00 96.62 185 LYS A C 1
ATOM 1567 O O . LYS A 1 185 ? 19.663 -0.647 -16.419 1.00 96.62 185 LYS A O 1
ATOM 1572 N N . LEU A 1 186 ? 17.831 -1.170 -15.225 1.00 96.69 186 LEU A N 1
ATOM 1573 C CA . LEU A 1 186 ? 17.850 0.051 -14.419 1.00 96.69 186 LEU A CA 1
ATOM 1574 C C . LEU A 1 186 ? 19.019 0.015 -13.430 1.00 96.69 186 LEU A C 1
ATOM 1576 O O . LEU A 1 186 ? 19.727 1.013 -13.333 1.00 96.69 186 LEU A O 1
ATOM 1580 N N . CYS A 1 187 ? 19.274 -1.125 -12.776 1.00 95.50 187 CYS A N 1
ATOM 1581 C CA . CYS A 1 187 ? 20.442 -1.300 -11.905 1.00 95.50 187 CYS A CA 1
ATOM 1582 C C . CYS A 1 187 ? 21.753 -1.112 -12.686 1.00 95.50 187 CYS A C 1
ATOM 1584 O O . CYS A 1 187 ? 22.595 -0.308 -12.290 1.00 95.50 187 CYS A O 1
ATOM 1586 N N . GLU A 1 188 ? 21.875 -1.740 -13.863 1.00 95.81 188 GLU A N 1
ATOM 1587 C CA . GLU A 1 188 ? 23.041 -1.565 -14.742 1.00 95.81 188 GLU A CA 1
ATOM 1588 C C . GLU A 1 188 ? 23.258 -0.089 -15.135 1.00 95.81 188 GLU A C 1
ATOM 1590 O O . GLU A 1 188 ? 24.398 0.379 -15.154 1.00 95.81 188 GLU A O 1
ATOM 1595 N N . ALA A 1 189 ? 22.181 0.654 -15.423 1.00 95.94 189 ALA A N 1
ATOM 1596 C CA . ALA A 1 189 ? 22.231 2.076 -15.779 1.00 95.94 189 ALA A CA 1
ATOM 1597 C C . ALA A 1 189 ? 22.554 3.001 -14.590 1.00 95.94 189 ALA A C 1
ATOM 1599 O O . ALA A 1 189 ? 23.132 4.070 -14.789 1.00 95.94 189 ALA A O 1
ATOM 1600 N N . LEU A 1 190 ? 22.192 2.609 -13.365 1.00 96.19 190 LEU A N 1
ATOM 1601 C CA . LEU A 1 190 ? 22.604 3.284 -12.129 1.00 96.19 190 LEU A CA 1
ATOM 1602 C C . LEU A 1 190 ? 24.089 3.013 -11.808 1.00 96.19 190 LEU A C 1
ATOM 1604 O O . LEU A 1 190 ? 24.765 3.830 -11.179 1.00 96.19 190 LEU A O 1
ATOM 1608 N N . GLY A 1 191 ? 24.616 1.883 -12.289 1.00 89.44 191 GLY A N 1
ATOM 1609 C CA . GLY A 1 191 ? 25.978 1.414 -12.034 1.00 89.44 191 GLY A CA 1
ATOM 1610 C C . GLY A 1 191 ? 26.085 0.409 -10.883 1.00 89.44 191 GLY A C 1
ATOM 1611 O O . GLY A 1 191 ? 27.171 0.283 -10.303 1.00 89.44 191 GLY A O 1
ATOM 1612 N N . GLU A 1 192 ? 24.987 -0.284 -10.564 1.00 68.75 192 GLU A N 1
ATOM 1613 C CA . GLU A 1 192 ? 24.890 -1.355 -9.558 1.00 68.75 192 GLU A CA 1
ATOM 1614 C C . GLU A 1 192 ? 24.920 -2.767 -10.163 1.00 68.75 192 GLU A C 1
ATOM 1616 O O . GLU A 1 192 ? 24.418 -2.965 -11.294 1.00 68.75 192 GLU A O 1
#